Protein AF-A0A4S2EV73-F1 (afdb_monomer_lite)

Foldseek 3Di:
DVLVVVLVVLLVVLQVVLQFFDFDDPCQQPVLLVVLLVVLCVQCVVPVVCVVCLVVLLVQLLVLLVQLQPPKDWDQDVDAPPLRARRTTIRSHPSNSVSLVSLLVVLQVVCCVPVVDNPVVVSSVSSSLSSVCSVPVVSVVVDPDHSSSSSSSSSSSNSNSVVVCVVDVSSVVSVPPDRDPDDDDDPDDDPVVVVVVVVDDPDD

Radius of gyration: 22.64 Å; chains: 1; bounding box: 88×39×42 Å

Structure (mmCIF, N/CA/C/O backbone):
data_AF-A0A4S2EV73-F1
#
_entry.id   AF-A0A4S2EV73-F1
#
loop_
_atom_site.group_PDB
_atom_site.id
_atom_site.type_symbol
_atom_site.label_atom_id
_atom_site.label_alt_id
_atom_site.label_comp_id
_atom_site.label_asym_id
_atom_site.label_entity_id
_atom_site.label_seq_id
_atom_site.pdbx_PDB_ins_code
_atom_site.Cartn_x
_atom_site.Cartn_y
_atom_site.Cartn_z
_atom_site.occupancy
_atom_site.B_iso_or_equiv
_atom_site.auth_seq_id
_atom_site.auth_comp_id
_atom_site.auth_asym_id
_atom_site.auth_atom_id
_atom_site.pdbx_PDB_model_num
ATOM 1 N N . MET A 1 1 ? 14.058 22.032 -0.281 1.00 76.81 1 MET A N 1
ATOM 2 C CA . MET A 1 1 ? 13.673 22.346 1.116 1.00 76.81 1 MET A CA 1
ATOM 3 C C . MET A 1 1 ? 12.160 22.325 1.305 1.00 76.81 1 MET A C 1
ATOM 5 O O . MET A 1 1 ? 11.701 21.474 2.048 1.00 76.81 1 MET A O 1
ATOM 9 N N . LEU A 1 2 ? 11.377 23.155 0.598 1.00 87.62 2 LEU A N 1
ATOM 10 C CA . LEU A 1 2 ? 9.905 23.147 0.708 1.00 87.62 2 LEU A CA 1
ATOM 11 C C . LEU A 1 2 ? 9.275 21.769 0.425 1.00 87.62 2 LEU A C 1
ATOM 13 O O . LEU A 1 2 ? 8.464 21.308 1.217 1.00 87.62 2 LEU A O 1
ATOM 17 N N . PHE A 1 3 ? 9.697 21.094 -0.650 1.00 86.31 3 PHE A N 1
ATOM 18 C CA . PHE A 1 3 ? 9.220 19.748 -1.001 1.00 86.31 3 PHE A CA 1
ATOM 19 C C . PHE A 1 3 ? 9.384 18.741 0.149 1.00 86.31 3 PHE A C 1
ATOM 21 O O . PHE A 1 3 ? 8.416 18.110 0.555 1.00 86.31 3 PHE A O 1
ATOM 28 N N . LEU A 1 4 ? 10.581 18.664 0.741 1.00 86.31 4 LEU A N 1
ATOM 29 C CA . LEU A 1 4 ? 10.859 17.778 1.877 1.00 86.31 4 LEU A CA 1
ATOM 30 C C . LEU A 1 4 ? 9.995 18.112 3.098 1.00 86.31 4 LEU A C 1
ATOM 32 O O . LEU A 1 4 ? 9.509 17.207 3.765 1.00 86.31 4 LEU A O 1
ATOM 36 N N . VAL A 1 5 ? 9.770 19.399 3.380 1.00 88.44 5 VAL A N 1
ATOM 37 C CA . VAL A 1 5 ? 8.897 19.820 4.486 1.00 88.44 5 VAL A CA 1
ATOM 38 C C . VAL A 1 5 ? 7.457 19.363 4.244 1.00 88.44 5 VAL A C 1
ATOM 40 O O . VAL A 1 5 ? 6.844 18.793 5.142 1.00 88.44 5 VAL A O 1
ATOM 43 N N . VAL A 1 6 ? 6.929 19.557 3.031 1.00 88.62 6 VAL A N 1
ATOM 44 C CA . VAL A 1 6 ? 5.578 19.104 2.657 1.00 88.62 6 VAL A CA 1
ATOM 45 C C . VAL A 1 6 ? 5.466 17.583 2.741 1.00 88.62 6 VAL A C 1
ATOM 47 O O . VAL A 1 6 ? 4.487 17.081 3.288 1.00 88.62 6 VAL A O 1
ATOM 50 N N . LEU A 1 7 ? 6.478 16.853 2.269 1.00 87.00 7 LEU A N 1
ATOM 51 C CA . LEU A 1 7 ? 6.516 15.395 2.332 1.00 87.00 7 LEU A CA 1
ATOM 52 C C . LEU A 1 7 ? 6.488 14.892 3.778 1.00 87.00 7 LEU A C 1
ATOM 54 O O . LEU A 1 7 ? 5.668 14.043 4.115 1.00 87.00 7 LEU A O 1
ATOM 58 N N . VAL A 1 8 ? 7.325 15.459 4.652 1.00 88.12 8 VAL A N 1
ATOM 59 C CA . VAL A 1 8 ? 7.343 15.117 6.083 1.00 88.12 8 VAL A CA 1
ATOM 60 C C . VAL A 1 8 ? 5.984 15.394 6.722 1.00 88.12 8 VAL A C 1
ATOM 62 O O . VAL A 1 8 ? 5.469 14.545 7.445 1.00 88.12 8 VAL A O 1
ATOM 65 N N . ILE A 1 9 ? 5.367 16.542 6.428 1.00 87.94 9 ILE A N 1
ATOM 66 C CA . ILE A 1 9 ? 4.021 16.865 6.917 1.00 87.94 9 ILE A CA 1
ATOM 67 C C . ILE A 1 9 ? 2.997 15.846 6.405 1.00 87.94 9 ILE A C 1
ATOM 69 O O . ILE A 1 9 ? 2.156 15.399 7.179 1.00 87.94 9 ILE A O 1
ATOM 73 N N . GLY A 1 10 ? 3.079 15.444 5.137 1.00 85.19 10 GLY A N 1
ATOM 74 C CA . GLY A 1 10 ? 2.195 14.442 4.550 1.00 85.19 10 GLY A CA 1
ATOM 75 C C . GLY A 1 10 ? 2.338 13.068 5.211 1.00 85.19 10 GLY A C 1
ATOM 76 O O . GLY A 1 10 ? 1.334 12.473 5.598 1.00 85.19 10 GLY A O 1
ATOM 77 N N . VAL A 1 11 ? 3.568 12.594 5.436 1.00 84.94 11 VAL A N 1
ATOM 78 C CA . VAL A 1 11 ? 3.831 11.346 6.176 1.00 84.94 11 VAL A CA 1
ATOM 79 C C . VAL A 1 11 ? 3.267 11.438 7.593 1.00 84.94 11 VAL A C 1
ATOM 81 O O . VAL A 1 11 ? 2.543 10.546 8.033 1.00 84.94 11 VAL A O 1
ATOM 84 N N . LEU A 1 12 ? 3.542 12.536 8.306 1.00 85.69 12 LEU A N 1
ATOM 85 C CA . LEU A 1 12 ? 3.003 12.759 9.649 1.00 85.69 12 LEU A CA 1
ATOM 86 C C . LEU A 1 12 ? 1.476 12.798 9.644 1.00 85.69 12 LEU A C 1
ATOM 88 O O . LEU A 1 12 ? 0.861 12.272 10.568 1.00 85.69 12 LEU A O 1
ATOM 92 N N . TYR A 1 13 ? 0.864 13.368 8.607 1.00 85.56 13 TYR A N 1
ATOM 93 C CA . TYR A 1 13 ? -0.581 13.383 8.446 1.00 85.56 13 TYR A CA 1
ATOM 94 C C . TYR A 1 13 ? -1.131 11.961 8.288 1.00 85.56 13 TYR A C 1
ATOM 96 O O . TYR A 1 13 ? -1.983 11.576 9.083 1.00 85.56 13 TYR A O 1
ATOM 104 N N . VAL A 1 14 ? -0.596 11.147 7.370 1.00 80.19 14 VAL A N 1
ATOM 105 C CA . VAL A 1 14 ? -0.999 9.736 7.168 1.00 80.19 14 VAL A CA 1
ATOM 106 C C . VAL A 1 14 ? -0.861 8.922 8.461 1.00 80.19 14 VAL A C 1
ATOM 108 O O . VAL A 1 14 ? -1.769 8.181 8.861 1.00 80.19 14 VAL A O 1
ATOM 111 N N . VAL A 1 15 ? 0.249 9.110 9.177 1.00 79.88 15 VAL A N 1
ATOM 112 C CA . VAL A 1 15 ? 0.488 8.478 10.479 1.00 79.88 15 VAL A CA 1
ATOM 113 C C . VAL A 1 15 ? -0.536 8.961 11.510 1.00 79.88 15 VAL A C 1
ATOM 115 O O . VAL A 1 15 ? -1.154 8.138 12.180 1.00 79.88 15 VAL A O 1
ATOM 118 N N . SER A 1 16 ? -0.775 10.271 11.617 1.00 76.19 16 SER A N 1
ATOM 119 C CA . SER A 1 16 ? -1.742 10.854 12.559 1.00 76.19 16 SER A CA 1
ATOM 120 C C . SER A 1 16 ? -3.170 10.368 12.298 1.00 76.19 16 SER A C 1
ATOM 122 O O . SER A 1 16 ? -3.891 9.995 13.226 1.00 76.19 16 SER A O 1
ATOM 124 N N . GLU A 1 17 ? -3.533 10.254 11.023 1.00 75.25 17 GLU A N 1
ATOM 125 C CA . GLU A 1 17 ? -4.841 9.826 10.551 1.00 75.25 17 GLU A CA 1
ATOM 126 C C . GLU A 1 17 ? -5.104 8.350 10.886 1.00 75.25 17 GLU A C 1
ATOM 128 O O . GLU A 1 17 ? -6.243 7.945 11.128 1.00 75.25 17 GLU A O 1
ATOM 133 N N . SER A 1 18 ? -4.037 7.552 11.007 1.00 68.06 18 SER A N 1
ATOM 134 C CA . SER A 1 18 ? -4.091 6.161 11.470 1.00 68.06 18 SER A CA 1
ATOM 135 C C . SER A 1 18 ? -4.515 6.035 12.945 1.00 68.06 18 SER A C 1
ATOM 137 O O . SER A 1 18 ? -5.002 4.979 13.366 1.00 68.06 18 SER A O 1
ATOM 139 N N . PHE A 1 19 ? -4.377 7.098 13.748 1.00 62.22 19 PHE A N 1
ATOM 140 C CA . PHE A 1 19 ? -4.831 7.138 15.146 1.00 62.22 19 PHE A CA 1
ATOM 141 C C . PHE A 1 19 ? -6.257 7.659 15.322 1.00 62.22 19 PHE A C 1
ATOM 143 O O . PHE A 1 19 ? -6.782 7.544 16.435 1.00 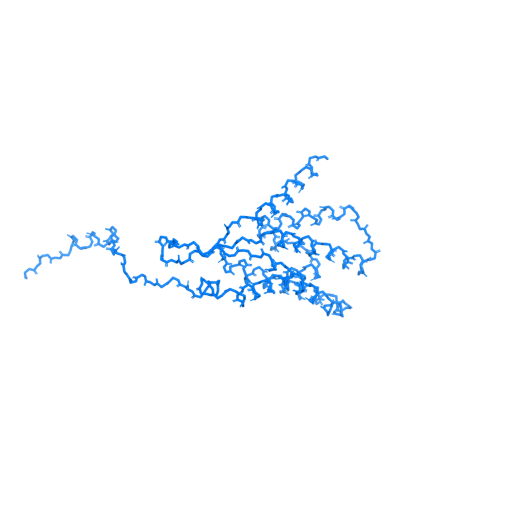62.22 19 PHE A O 1
ATOM 150 N N . GLY A 1 20 ? -6.868 8.202 14.267 1.00 55.72 20 GLY A N 1
ATOM 151 C CA . GLY A 1 20 ? -8.249 8.664 14.267 1.00 55.72 20 GLY A CA 1
ATOM 152 C C . GLY A 1 20 ? -9.241 7.502 14.273 1.00 55.72 20 GLY A C 1
ATOM 153 O O . GLY A 1 20 ? -9.020 6.458 13.657 1.00 55.72 20 GLY A O 1
ATOM 154 N N . TYR A 1 21 ? -10.354 7.684 14.975 1.00 50.41 21 TYR A N 1
ATOM 155 C CA . TYR A 1 21 ? -11.495 6.783 14.879 1.00 50.41 21 TYR A CA 1
ATOM 156 C C . TYR A 1 21 ? -12.238 7.079 13.576 1.00 50.41 21 TYR A C 1
ATOM 158 O O . TYR A 1 21 ? -12.752 8.180 13.393 1.00 50.41 21 TYR A O 1
ATOM 166 N N . LYS A 1 22 ? -12.269 6.114 12.651 1.00 57.31 22 LYS A N 1
ATOM 167 C CA . LYS A 1 22 ? -12.956 6.277 11.363 1.00 57.31 22 LYS A CA 1
ATOM 168 C C . LYS A 1 22 ? -14.089 5.270 11.188 1.00 57.31 22 LYS A C 1
ATOM 170 O O . LYS A 1 22 ? -13.907 4.100 11.540 1.00 57.31 22 LYS A O 1
ATOM 175 N N . PRO A 1 23 ? -15.220 5.681 10.584 1.00 52.28 23 PRO A N 1
ATOM 176 C CA . PRO A 1 23 ? -16.260 4.748 10.185 1.00 52.28 23 PRO A CA 1
ATOM 177 C C . PRO A 1 23 ? -15.735 3.814 9.088 1.00 52.28 23 PRO A C 1
ATOM 179 O O . PRO A 1 23 ? -15.074 4.233 8.134 1.00 52.28 23 PRO A O 1
ATOM 182 N N . ALA A 1 24 ? -16.044 2.527 9.219 1.00 56.16 24 ALA A N 1
ATOM 183 C CA . ALA A 1 24 ? -15.688 1.498 8.251 1.00 56.16 24 ALA A CA 1
ATOM 184 C C . ALA A 1 24 ? -16.418 1.713 6.906 1.00 56.16 24 ALA A C 1
ATOM 186 O O . ALA A 1 24 ? -17.558 1.290 6.724 1.00 56.16 24 ALA A O 1
ATOM 187 N N . SER A 1 25 ? -15.770 2.371 5.939 1.00 64.06 25 SER A N 1
ATOM 188 C CA . SER A 1 25 ? -16.320 2.541 4.586 1.00 64.06 25 SER A CA 1
ATOM 189 C C . SER A 1 25 ? -16.125 1.281 3.736 1.00 64.06 25 SER A C 1
ATOM 191 O O . SER A 1 25 ? -15.004 0.790 3.585 1.00 64.06 25 SER A O 1
ATOM 193 N N . ARG A 1 26 ? -17.205 0.783 3.113 1.00 63.84 26 ARG A N 1
ATOM 194 C CA . ARG A 1 26 ? -17.165 -0.367 2.185 1.00 63.84 26 ARG A CA 1
ATOM 195 C C . ARG A 1 26 ? -16.244 -0.118 0.983 1.00 63.84 26 ARG A C 1
ATOM 197 O O . ARG A 1 26 ? -15.577 -1.043 0.528 1.00 63.84 26 ARG A O 1
ATOM 204 N N . LEU A 1 27 ? -16.168 1.128 0.504 1.00 64.19 27 LEU A N 1
ATOM 205 C CA . LEU A 1 27 ? -15.292 1.511 -0.607 1.00 64.19 27 LEU A CA 1
ATOM 206 C C . LEU A 1 27 ? -13.813 1.341 -0.235 1.00 64.19 27 LEU A C 1
ATOM 208 O O . LEU A 1 27 ? -13.045 0.784 -1.010 1.00 64.19 27 LEU A O 1
ATOM 212 N N . ALA A 1 28 ? -13.436 1.753 0.975 1.00 66.19 28 ALA A N 1
ATOM 213 C CA . ALA A 1 28 ? -12.063 1.630 1.454 1.00 66.19 28 ALA A CA 1
ATOM 214 C C . ALA A 1 28 ? -11.671 0.173 1.753 1.00 66.19 28 ALA A C 1
ATOM 216 O O . ALA A 1 28 ? -10.511 -0.190 1.610 1.00 66.19 28 ALA A O 1
ATOM 217 N N . GLN A 1 29 ? -12.628 -0.665 2.162 1.00 66.00 29 GLN A N 1
ATOM 218 C CA . GLN A 1 29 ? -12.357 -2.062 2.513 1.00 66.00 29 GLN A CA 1
ATOM 219 C C . GLN A 1 29 ? -12.390 -3.040 1.339 1.00 66.00 29 GLN A C 1
ATOM 221 O O . GLN A 1 29 ? -11.787 -4.102 1.433 1.00 66.00 29 GLN A O 1
ATOM 226 N N . VAL A 1 30 ? -13.146 -2.742 0.281 1.00 73.50 30 VAL A N 1
ATOM 227 C CA . VAL A 1 30 ? -13.320 -3.661 -0.856 1.00 73.50 30 VAL A CA 1
ATOM 228 C C . VAL A 1 30 ? -12.967 -2.980 -2.168 1.00 73.50 30 VAL A C 1
ATOM 230 O O . VAL A 1 30 ? -12.217 -3.546 -2.954 1.00 73.50 30 VAL A O 1
ATOM 233 N N . GLY A 1 31 ? -13.445 -1.757 -2.400 1.00 77.19 31 GLY A N 1
ATOM 234 C CA . GLY A 1 31 ? -13.210 -1.041 -3.657 1.00 77.19 31 GLY A CA 1
ATOM 235 C C . GLY A 1 31 ? -11.726 -0.810 -3.940 1.00 77.19 31 GLY A C 1
ATOM 236 O O . GLY A 1 31 ? -11.233 -1.262 -4.970 1.00 77.19 31 GLY A O 1
ATOM 237 N N . ILE A 1 32 ? -11.014 -0.176 -3.001 1.00 80.25 32 ILE A N 1
ATOM 238 C CA . ILE A 1 32 ? -9.584 0.136 -3.159 1.00 80.25 32 ILE A CA 1
ATOM 239 C C . ILE A 1 32 ? -8.744 -1.148 -3.322 1.00 80.25 32 ILE A C 1
ATOM 241 O O . ILE A 1 32 ? -8.047 -1.252 -4.329 1.00 80.25 32 ILE A O 1
ATOM 245 N N . PRO A 1 33 ? -8.846 -2.170 -2.442 1.00 83.69 33 PRO A N 1
ATOM 246 C CA . PRO A 1 33 ? -8.063 -3.397 -2.608 1.00 83.69 33 PRO A CA 1
ATOM 247 C C . PRO A 1 33 ? -8.363 -4.155 -3.908 1.00 83.69 33 PRO A C 1
ATOM 249 O O . PRO A 1 33 ? -7.449 -4.700 -4.523 1.00 83.69 33 PRO A O 1
ATOM 252 N N . THR A 1 34 ? -9.626 -4.175 -4.357 1.00 84.75 34 THR A N 1
ATOM 253 C CA . THR A 1 34 ? -10.006 -4.818 -5.631 1.00 84.75 34 THR A CA 1
ATOM 254 C C . THR A 1 34 ? -9.362 -4.123 -6.809 1.00 84.75 34 THR A C 1
ATOM 256 O O . THR A 1 34 ? -8.771 -4.788 -7.654 1.00 84.75 34 THR A O 1
ATOM 259 N N . TYR A 1 35 ? -9.464 -2.795 -6.855 1.00 86.56 35 TYR A N 1
ATOM 260 C CA . TYR A 1 35 ? -8.864 -2.021 -7.928 1.00 86.56 35 TYR A CA 1
ATOM 261 C C . TYR A 1 35 ? -7.355 -2.267 -7.992 1.00 86.56 35 TYR A C 1
ATOM 263 O O . TYR A 1 35 ? -6.832 -2.563 -9.063 1.00 86.56 35 TYR A O 1
ATOM 271 N N . SER A 1 36 ? -6.677 -2.252 -6.841 1.00 87.12 36 SER A N 1
ATOM 272 C CA . SER A 1 36 ? -5.245 -2.528 -6.779 1.00 87.12 36 SER A CA 1
ATOM 273 C C . SER A 1 36 ? -4.891 -3.918 -7.311 1.00 87.12 36 SER A C 1
ATOM 275 O O . SER A 1 36 ? -3.974 -4.041 -8.113 1.00 87.12 36 SER A O 1
ATOM 277 N N . LEU A 1 37 ? -5.637 -4.968 -6.952 1.00 90.06 37 LEU A N 1
ATOM 278 C CA . LEU A 1 37 ? -5.380 -6.310 -7.493 1.00 90.06 37 LEU A CA 1
ATOM 279 C C . LEU A 1 37 ? -5.628 -6.400 -9.005 1.00 90.06 37 LEU A C 1
ATOM 281 O O . LEU A 1 37 ? -4.853 -7.042 -9.710 1.00 90.06 37 LEU A O 1
ATOM 285 N N . VAL A 1 38 ? -6.672 -5.744 -9.521 1.00 90.56 38 VAL A N 1
ATOM 286 C CA . VAL A 1 38 ? -6.927 -5.691 -10.969 1.00 90.56 38 VAL A CA 1
ATOM 287 C C . VAL A 1 38 ? -5.768 -5.001 -11.684 1.00 90.56 38 VAL A C 1
ATOM 289 O O . VAL A 1 38 ? -5.254 -5.531 -12.668 1.00 90.56 38 VAL A O 1
ATOM 292 N N . MET A 1 39 ? -5.306 -3.863 -11.164 1.00 90.94 39 MET A N 1
ATOM 293 C CA . MET A 1 39 ? -4.172 -3.141 -11.735 1.00 90.94 39 MET A CA 1
ATOM 294 C C . MET A 1 39 ? -2.873 -3.944 -11.664 1.00 90.94 39 MET A C 1
ATOM 296 O O . MET A 1 39 ? -2.102 -3.907 -12.623 1.00 90.94 39 MET A O 1
ATOM 300 N N . ALA A 1 40 ? -2.660 -4.734 -10.606 1.00 90.56 40 ALA A N 1
ATOM 301 C CA . ALA A 1 40 ? -1.527 -5.653 -10.516 1.00 90.56 40 ALA A CA 1
ATOM 302 C C . ALA A 1 40 ? -1.532 -6.655 -11.676 1.00 90.56 40 ALA A C 1
ATOM 304 O O . ALA A 1 40 ? -0.522 -6.827 -12.346 1.00 90.56 40 ALA A O 1
ATOM 305 N N . VAL A 1 41 ? -2.682 -7.271 -11.969 1.00 90.88 41 VAL A N 1
ATOM 306 C CA . VAL A 1 41 ? -2.803 -8.226 -13.080 1.00 90.88 41 VAL A CA 1
ATOM 307 C C . VAL A 1 41 ? -2.607 -7.529 -14.428 1.00 90.88 41 VAL A C 1
ATOM 309 O O . VAL A 1 41 ? -1.842 -8.009 -15.259 1.00 90.88 41 VAL A O 1
ATOM 312 N N . VAL A 1 42 ? -3.252 -6.378 -14.646 1.00 90.75 42 VAL A N 1
ATOM 313 C CA . VAL A 1 42 ? -3.160 -5.628 -15.914 1.00 90.75 42 VAL A CA 1
ATOM 314 C C . VAL A 1 42 ? -1.725 -5.192 -16.219 1.00 90.75 42 VAL A C 1
ATOM 316 O O . VAL A 1 42 ? -1.310 -5.212 -17.378 1.00 90.75 42 VAL A O 1
ATOM 319 N N . THR A 1 43 ? -0.968 -4.792 -15.198 1.00 89.19 43 THR A N 1
ATOM 320 C CA . THR A 1 43 ? 0.434 -4.383 -15.350 1.00 89.19 43 THR A CA 1
ATOM 321 C C . THR A 1 43 ? 1.368 -5.587 -15.477 1.00 89.19 43 THR A C 1
ATOM 323 O O . THR A 1 43 ? 2.219 -5.580 -16.360 1.00 89.19 43 THR A O 1
ATOM 326 N N . LEU A 1 44 ? 1.158 -6.658 -14.702 1.00 89.44 44 LEU A N 1
ATOM 327 C CA . LEU A 1 44 ? 1.964 -7.886 -14.754 1.00 89.44 44 LEU A CA 1
ATOM 328 C C . LEU A 1 44 ? 1.835 -8.642 -16.083 1.00 89.44 44 LEU A C 1
ATOM 330 O O . LEU A 1 44 ? 2.810 -9.201 -16.572 1.00 89.44 44 LEU A O 1
ATOM 334 N N . VAL A 1 45 ? 0.650 -8.661 -16.705 1.00 90.25 45 VAL A N 1
ATOM 335 C CA . VAL A 1 45 ? 0.445 -9.338 -18.003 1.00 90.25 45 VAL A CA 1
ATOM 336 C C . VAL A 1 45 ? 1.336 -8.749 -19.107 1.00 90.25 45 VAL A C 1
ATOM 338 O O . VAL A 1 45 ? 1.602 -9.424 -20.100 1.00 90.25 45 VAL A O 1
ATOM 341 N N . ARG A 1 46 ? 1.843 -7.522 -18.931 1.00 87.25 46 ARG A N 1
ATOM 342 C CA . ARG A 1 46 ? 2.783 -6.893 -19.868 1.00 87.25 46 ARG A CA 1
ATOM 343 C C . ARG A 1 46 ? 4.204 -7.446 -19.763 1.00 87.25 46 ARG A C 1
ATOM 345 O O . ARG A 1 46 ? 4.928 -7.359 -20.748 1.00 87.25 46 ARG A O 1
ATOM 352 N N . ASP A 1 47 ? 4.582 -8.017 -18.619 1.00 84.81 47 ASP A N 1
ATOM 353 C CA . ASP A 1 47 ? 5.894 -8.630 -18.409 1.00 84.81 47 ASP A CA 1
ATOM 354 C C . ASP A 1 47 ? 5.769 -10.015 -17.737 1.00 84.81 47 ASP A C 1
ATOM 356 O O . ASP A 1 47 ? 5.866 -10.158 -16.510 1.00 84.81 47 ASP A O 1
ATOM 360 N N . PRO A 1 48 ? 5.543 -11.076 -18.537 1.00 82.06 48 PRO A N 1
ATOM 361 C CA . PRO A 1 48 ? 5.319 -12.416 -18.018 1.00 82.06 48 PRO A CA 1
ATOM 362 C C . PRO A 1 48 ? 6.533 -13.013 -17.286 1.00 82.06 48 PRO A C 1
ATOM 364 O O . PRO A 1 48 ? 6.364 -13.940 -16.492 1.00 82.06 48 PRO A O 1
ATOM 367 N N . ALA A 1 49 ? 7.745 -12.481 -17.492 1.00 86.56 49 ALA A N 1
ATOM 368 C CA . ALA A 1 49 ? 8.948 -12.958 -16.808 1.00 86.56 49 ALA A CA 1
ATOM 369 C C . ALA A 1 49 ? 8.884 -12.732 -15.288 1.00 86.56 49 ALA A C 1
ATOM 371 O O . ALA A 1 49 ? 9.549 -13.430 -14.522 1.00 86.56 49 ALA A O 1
ATOM 372 N N . GLN A 1 50 ? 8.044 -11.796 -14.840 1.00 87.81 50 GLN A N 1
ATOM 373 C CA . GLN A 1 50 ? 7.942 -11.400 -13.439 1.00 87.81 50 GLN A CA 1
ATOM 374 C C . GLN A 1 50 ? 6.909 -12.224 -12.644 1.00 87.81 50 GLN A C 1
ATOM 376 O O . GLN A 1 50 ? 6.832 -12.106 -11.423 1.00 87.81 50 GLN A O 1
ATOM 381 N N . TRP A 1 51 ? 6.157 -13.125 -13.292 1.00 87.31 51 TRP A N 1
ATOM 382 C CA . TRP A 1 51 ? 5.134 -13.962 -12.640 1.00 87.31 51 TRP A CA 1
ATOM 383 C C . TRP A 1 51 ? 5.616 -14.771 -11.429 1.00 87.31 51 TRP A C 1
ATOM 385 O O . TRP A 1 51 ? 4.869 -14.844 -10.450 1.00 87.31 51 TRP A O 1
ATOM 395 N N . PRO A 1 52 ? 6.828 -15.362 -11.419 1.00 90.88 52 PRO A N 1
ATOM 396 C CA . PRO A 1 52 ? 7.310 -16.092 -10.248 1.00 90.88 52 PRO A CA 1
ATOM 397 C C . PRO A 1 52 ? 7.367 -15.226 -8.981 1.00 90.88 52 PRO A C 1
ATOM 399 O O . PRO A 1 52 ? 7.114 -15.721 -7.884 1.00 90.88 52 PRO A O 1
ATOM 402 N N . TRP A 1 53 ? 7.618 -13.922 -9.120 1.00 90.75 53 TRP A N 1
ATOM 403 C CA . TRP A 1 53 ? 7.704 -12.993 -7.994 1.00 90.75 53 TRP A CA 1
ATOM 404 C C . TRP A 1 53 ? 6.354 -12.730 -7.323 1.00 90.75 53 TRP A C 1
ATOM 406 O O . TRP A 1 53 ? 6.321 -12.306 -6.168 1.00 90.75 53 TRP A O 1
ATOM 416 N N . VAL A 1 54 ? 5.233 -13.038 -7.985 1.00 91.12 54 VAL A N 1
ATOM 417 C CA . VAL A 1 54 ? 3.889 -12.953 -7.388 1.00 91.12 54 VAL A CA 1
ATOM 418 C C . VAL A 1 54 ? 3.776 -13.865 -6.168 1.00 91.12 54 VAL A C 1
ATOM 420 O O . VAL A 1 54 ? 3.196 -13.467 -5.155 1.00 91.12 54 VAL A O 1
ATOM 423 N N . PHE A 1 55 ? 4.388 -15.054 -6.227 1.00 90.00 55 PHE A N 1
ATOM 424 C CA . PHE A 1 55 ? 4.419 -16.005 -5.113 1.00 90.00 55 PHE A CA 1
ATOM 425 C C . PHE A 1 55 ? 5.217 -15.498 -3.906 1.00 90.00 55 PHE A C 1
ATOM 427 O O . PHE A 1 55 ? 5.114 -16.086 -2.835 1.00 90.00 55 PHE A O 1
ATOM 434 N N . LEU A 1 56 ? 5.970 -14.404 -4.051 1.00 92.75 56 LEU A N 1
ATOM 435 C CA . LEU A 1 56 ? 6.618 -13.704 -2.946 1.00 92.75 56 LEU A CA 1
ATOM 436 C C . LEU A 1 56 ? 5.835 -12.446 -2.546 1.00 92.75 56 LEU A C 1
ATOM 438 O O . LEU A 1 56 ? 5.544 -12.249 -1.368 1.00 92.75 56 LEU A O 1
ATOM 442 N N . ALA A 1 57 ? 5.445 -11.618 -3.518 1.00 91.81 57 ALA A N 1
ATOM 443 C CA . ALA A 1 57 ? 4.782 -10.339 -3.272 1.00 91.81 57 ALA A CA 1
ATOM 444 C C . ALA A 1 57 ? 3.429 -10.504 -2.565 1.00 91.81 57 ALA A C 1
ATOM 446 O O . ALA A 1 57 ? 3.139 -9.787 -1.608 1.00 91.81 57 ALA A O 1
ATOM 447 N N . VAL A 1 58 ? 2.609 -11.473 -2.989 1.00 92.69 58 VAL A N 1
ATOM 448 C CA . VAL A 1 58 ? 1.278 -11.689 -2.403 1.00 92.69 58 VAL A CA 1
ATOM 449 C C . VAL A 1 58 ? 1.371 -12.173 -0.950 1.00 92.69 58 VAL A C 1
ATOM 451 O O . VAL A 1 58 ? 0.737 -11.547 -0.099 1.00 92.69 58 VAL A O 1
ATOM 454 N N . PRO A 1 59 ? 2.172 -13.202 -0.599 1.00 94.12 59 PRO A N 1
ATOM 455 C CA . PRO A 1 59 ? 2.347 -13.584 0.802 1.00 94.12 59 PRO A CA 1
ATOM 456 C C . PRO A 1 59 ? 2.933 -12.476 1.679 1.00 94.12 59 PRO A C 1
ATOM 458 O O . PRO A 1 59 ? 2.496 -12.322 2.817 1.00 94.12 59 PRO A O 1
ATOM 461 N N . VAL A 1 60 ? 3.875 -11.678 1.161 1.00 93.75 60 VAL A N 1
ATOM 462 C CA . VAL A 1 60 ? 4.424 -10.524 1.891 1.00 93.75 60 VAL A CA 1
ATOM 463 C C . VAL A 1 60 ? 3.325 -9.505 2.182 1.00 93.75 60 VAL A C 1
ATOM 465 O O . VAL A 1 60 ? 3.151 -9.108 3.333 1.00 93.75 60 VAL A O 1
ATOM 468 N N . GLY A 1 61 ? 2.525 -9.130 1.182 1.00 91.44 61 GLY A N 1
ATOM 469 C CA . GLY A 1 61 ? 1.405 -8.216 1.387 1.00 91.44 61 GLY A CA 1
ATOM 470 C C . GLY A 1 61 ? 0.366 -8.779 2.360 1.00 91.44 61 GLY A C 1
ATOM 471 O O . GLY A 1 61 ? -0.077 -8.066 3.257 1.00 91.44 61 GLY A O 1
ATOM 472 N N . MET A 1 62 ? 0.047 -10.075 2.284 1.00 91.44 62 MET A N 1
ATOM 473 C CA . MET A 1 62 ? -0.825 -10.738 3.262 1.00 91.44 62 MET A CA 1
ATOM 474 C C . MET A 1 62 ? -0.257 -10.671 4.686 1.00 91.44 62 MET A C 1
ATOM 476 O O . MET A 1 62 ? -0.975 -10.301 5.615 1.00 91.44 62 MET A O 1
ATOM 480 N N . ALA A 1 63 ? 1.030 -10.970 4.872 1.00 90.38 63 ALA A N 1
ATOM 481 C CA . ALA A 1 63 ? 1.691 -10.890 6.173 1.00 90.38 63 ALA A CA 1
ATOM 482 C C . ALA A 1 63 ? 1.673 -9.460 6.737 1.00 90.38 63 ALA A C 1
ATOM 484 O O . ALA A 1 63 ? 1.396 -9.268 7.923 1.00 90.38 63 ALA A O 1
ATOM 485 N N . ILE A 1 64 ? 1.888 -8.451 5.886 1.00 90.50 64 ILE A N 1
ATOM 486 C CA . ILE A 1 64 ? 1.782 -7.040 6.272 1.00 90.50 64 ILE A CA 1
ATOM 487 C C . ILE A 1 64 ? 0.340 -6.695 6.662 1.00 90.50 64 ILE A C 1
ATOM 489 O O . ILE A 1 64 ? 0.119 -6.103 7.716 1.00 90.50 64 ILE A O 1
ATOM 493 N N . GLY A 1 65 ? -0.652 -7.097 5.865 1.00 86.00 65 GLY A N 1
ATOM 494 C CA . GLY A 1 65 ? -2.068 -6.865 6.161 1.00 86.00 65 GLY A CA 1
ATOM 495 C C . GLY A 1 65 ? -2.514 -7.524 7.469 1.00 86.00 65 GLY A C 1
ATOM 496 O O . GLY A 1 65 ? -3.237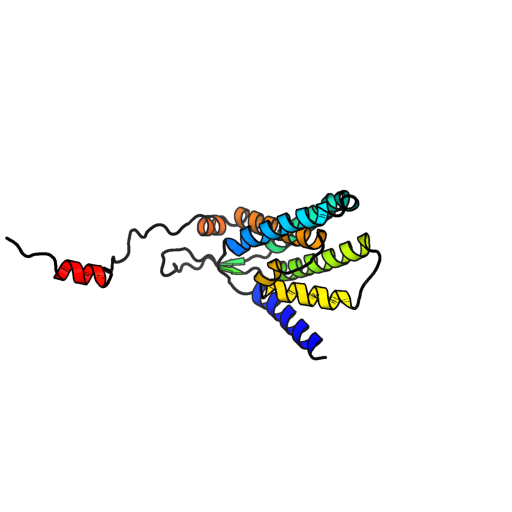 -6.914 8.257 1.00 86.00 65 GLY A O 1
ATOM 497 N N . TRP A 1 66 ? -2.023 -8.732 7.756 1.00 87.38 66 TRP A N 1
ATOM 498 C CA . TRP A 1 66 ? -2.194 -9.384 9.054 1.00 87.38 66 TRP A CA 1
ATOM 499 C C . TRP A 1 66 ? -1.545 -8.561 10.173 1.00 87.38 66 TRP A C 1
ATOM 501 O O . TRP A 1 66 ? -2.201 -8.223 11.160 1.00 87.38 66 TRP A O 1
ATOM 511 N N . PHE A 1 67 ? -0.284 -8.156 10.004 1.00 85.25 67 PHE A N 1
ATOM 512 C CA . PHE A 1 67 ? 0.437 -7.337 10.978 1.00 85.25 67 PHE A CA 1
ATOM 513 C C . PHE A 1 67 ? -0.292 -6.021 11.295 1.00 85.25 67 PHE A C 1
ATOM 515 O O . PHE A 1 67 ? -0.415 -5.656 12.468 1.00 85.25 67 PHE A O 1
ATOM 522 N N . GLN A 1 68 ? -0.868 -5.363 10.282 1.00 83.38 68 GLN A N 1
ATOM 523 C CA . GLN A 1 68 ? -1.656 -4.136 10.439 1.00 83.38 68 GLN A CA 1
ATOM 524 C C . GLN A 1 68 ? -2.835 -4.300 11.411 1.00 83.38 68 GLN A C 1
ATOM 526 O O . GLN A 1 68 ? -3.231 -3.320 12.047 1.00 83.38 68 GLN A O 1
ATOM 531 N N . THR A 1 69 ? -3.370 -5.516 11.575 1.00 77.56 69 THR A N 1
ATOM 532 C CA . THR A 1 69 ? -4.509 -5.793 12.469 1.00 77.56 69 THR A CA 1
ATOM 533 C C . THR A 1 69 ? -4.143 -6.050 13.935 1.00 77.56 69 THR A C 1
ATOM 535 O O . THR A 1 69 ? -5.007 -5.919 14.797 1.00 77.56 69 THR A O 1
ATOM 538 N N . THR A 1 70 ? -2.875 -6.337 14.254 1.00 72.38 70 THR A N 1
ATOM 539 C CA . THR A 1 70 ? -2.458 -6.826 15.590 1.00 72.38 70 THR A CA 1
ATOM 540 C C . THR A 1 70 ? -2.726 -5.871 16.757 1.00 72.38 70 THR A C 1
ATOM 542 O O . THR A 1 70 ? -2.940 -6.331 17.875 1.00 72.38 70 THR A O 1
ATOM 545 N N . HIS A 1 71 ? -2.730 -4.554 16.529 1.00 65.25 71 HIS A N 1
ATOM 546 C CA . HIS A 1 71 ? -2.948 -3.545 17.577 1.00 65.25 71 HIS A CA 1
ATOM 547 C C . HIS A 1 71 ? -4.204 -2.696 17.346 1.00 65.25 71 HIS A C 1
ATOM 549 O O . HIS A 1 71 ? -4.343 -1.606 17.914 1.00 65.25 71 HIS A O 1
ATOM 555 N N . VAL A 1 72 ? -5.133 -3.188 16.524 1.00 61.81 72 VAL A N 1
ATOM 556 C CA . VAL A 1 72 ? -6.385 -2.484 16.257 1.00 61.81 72 VAL A CA 1
ATOM 557 C C . VAL A 1 72 ? -7.243 -2.484 17.519 1.00 61.81 72 VAL A C 1
ATOM 559 O O . VAL A 1 72 ? -7.612 -3.532 18.044 1.00 61.81 72 VAL A O 1
ATOM 562 N N . ARG A 1 73 ? -7.584 -1.289 18.011 1.00 54.66 73 ARG A N 1
ATOM 563 C CA . ARG A 1 73 ? -8.536 -1.126 19.115 1.00 54.66 73 ARG A CA 1
ATOM 564 C C . ARG A 1 73 ? -9.882 -0.717 18.540 1.00 54.66 73 ARG A C 1
ATOM 566 O O . ARG A 1 73 ? -10.025 0.378 17.993 1.00 54.66 73 ARG A O 1
ATOM 573 N N . VAL A 1 74 ? -10.871 -1.589 18.684 1.00 55.81 74 VAL A N 1
ATOM 574 C CA . VAL A 1 74 ? -12.254 -1.301 18.302 1.00 55.81 74 VAL A CA 1
ATOM 575 C C . VAL A 1 74 ? -12.979 -0.747 19.523 1.00 55.81 74 VAL A C 1
ATOM 577 O O . VAL A 1 74 ? -13.059 -1.407 20.560 1.00 55.81 74 VAL A O 1
ATOM 580 N N . ARG A 1 75 ? -13.489 0.486 19.432 1.00 46.25 75 ARG A N 1
ATOM 581 C CA . ARG A 1 75 ? -14.379 1.034 20.461 1.00 46.25 75 ARG A CA 1
ATOM 582 C C . ARG A 1 75 ? -15.812 0.865 19.977 1.00 46.25 75 ARG A C 1
ATOM 584 O O . ARG A 1 75 ? -16.194 1.381 18.930 1.00 46.25 75 ARG A O 1
ATOM 591 N N . ARG A 1 76 ? -16.615 0.135 20.753 1.00 46.31 76 ARG A N 1
ATOM 592 C CA . ARG A 1 76 ? -18.070 0.119 20.587 1.00 46.31 76 ARG A CA 1
ATOM 593 C C . ARG A 1 76 ? -18.612 1.406 21.187 1.00 46.31 76 ARG A C 1
ATOM 595 O O . ARG A 1 76 ? -18.839 1.478 22.393 1.00 46.31 76 ARG A O 1
ATOM 602 N N . THR A 1 77 ? -18.777 2.434 20.371 1.00 45.97 77 THR A N 1
ATOM 603 C CA . THR A 1 77 ? -19.525 3.614 20.795 1.00 45.97 77 THR A CA 1
ATOM 604 C C . THR A 1 77 ? -20.992 3.185 20.873 1.00 45.97 77 THR A C 1
ATOM 606 O O . THR A 1 77 ? -21.554 2.690 19.900 1.00 45.97 77 THR A O 1
ATOM 609 N N . GLY A 1 78 ? -21.597 3.273 22.062 1.00 42.22 78 GLY A N 1
ATOM 610 C CA . GLY A 1 78 ? -22.999 2.893 22.299 1.00 42.22 78 GLY A CA 1
ATOM 611 C C . GLY A 1 78 ? -24.016 3.824 21.633 1.00 42.22 78 GLY A C 1
ATOM 612 O O . GLY A 1 78 ? -25.217 3.620 21.792 1.00 42.22 78 GLY A O 1
ATOM 613 N N . ASP A 1 79 ? -23.533 4.826 20.902 1.00 41.31 79 ASP A N 1
ATOM 614 C CA . ASP A 1 79 ? -24.339 5.842 20.253 1.00 41.31 79 ASP A CA 1
ATOM 615 C C . ASP A 1 79 ? -24.690 5.407 18.827 1.00 41.31 79 ASP A C 1
ATOM 617 O O . ASP A 1 79 ? -23.839 4.957 18.051 1.00 41.31 79 ASP A O 1
ATOM 621 N N . ARG A 1 80 ? -25.983 5.471 18.515 1.00 43.62 80 ARG A N 1
ATOM 622 C CA . ARG A 1 80 ? -26.528 5.150 17.195 1.00 43.62 80 ARG A CA 1
ATOM 623 C C . ARG A 1 80 ? -26.416 6.402 16.323 1.00 43.62 80 ARG A C 1
ATOM 625 O O . ARG A 1 80 ? -26.809 7.482 16.748 1.00 43.62 80 ARG A O 1
ATOM 632 N N . ASP A 1 81 ? -25.931 6.257 15.087 1.00 44.78 81 ASP A N 1
ATOM 633 C CA . ASP A 1 81 ? -26.026 7.312 14.062 1.00 44.78 81 ASP A CA 1
ATOM 634 C C . ASP A 1 81 ? -27.496 7.765 13.932 1.00 44.78 81 ASP A C 1
ATOM 636 O O . ASP A 1 81 ? -28.414 6.970 14.140 1.00 44.78 81 ASP A O 1
ATOM 640 N N . ARG A 1 82 ? -27.736 8.999 13.476 1.00 41.31 82 ARG A N 1
ATOM 641 C CA . ARG A 1 82 ? -29.055 9.612 13.185 1.00 41.31 82 ARG A CA 1
ATOM 642 C C . ARG A 1 82 ? -29.929 8.796 12.207 1.00 41.31 82 ARG A C 1
ATOM 644 O O . ARG A 1 82 ? -31.047 9.187 11.895 1.00 41.31 82 ARG A O 1
ATOM 651 N N . ARG A 1 83 ? -29.385 7.697 11.671 1.00 40.34 83 ARG A N 1
ATOM 652 C CA . ARG A 1 83 ? -29.992 6.712 10.763 1.00 40.34 83 ARG A CA 1
ATOM 653 C C . ARG A 1 83 ? -30.086 5.299 11.372 1.00 40.34 83 ARG A C 1
ATOM 655 O O . ARG A 1 83 ? -30.251 4.336 10.630 1.00 40.34 83 ARG A O 1
ATOM 662 N N . GLY A 1 84 ? -29.913 5.150 12.687 1.00 39.94 84 GLY A N 1
ATOM 663 C CA . GLY A 1 84 ? -30.049 3.884 13.417 1.00 39.94 84 GLY A CA 1
ATOM 664 C C . GLY A 1 84 ? -28.886 2.893 13.269 1.00 39.94 84 GLY A C 1
ATOM 665 O O . GLY A 1 84 ? -29.017 1.748 13.696 1.00 39.94 84 GLY A O 1
ATOM 666 N N . ARG A 1 85 ? -27.751 3.295 12.681 1.00 43.78 85 ARG A N 1
ATOM 667 C CA . ARG A 1 85 ? -26.585 2.415 12.472 1.00 43.78 85 ARG A CA 1
ATOM 668 C C . ARG A 1 85 ? -25.671 2.424 13.695 1.00 43.78 85 ARG A C 1
ATOM 670 O O . ARG A 1 85 ? -25.363 3.495 14.216 1.00 43.78 85 ARG A O 1
ATOM 677 N N . ARG A 1 86 ? -25.198 1.250 14.128 1.00 44.41 86 ARG A N 1
ATOM 678 C CA . ARG A 1 86 ? -24.103 1.145 15.107 1.00 44.41 86 ARG A CA 1
ATOM 679 C C . ARG A 1 86 ? -22.822 1.681 14.468 1.00 44.41 86 ARG A C 1
ATOM 681 O O . ARG A 1 86 ? -22.244 1.041 13.592 1.00 44.41 86 ARG A O 1
ATOM 688 N N . THR A 1 87 ? -22.374 2.858 14.888 1.00 45.19 87 THR A N 1
ATOM 689 C CA . THR A 1 87 ? -21.075 3.409 14.493 1.00 45.19 87 THR A CA 1
ATOM 690 C C . THR A 1 87 ? -19.972 2.672 15.238 1.00 45.19 87 THR A C 1
ATOM 692 O O . THR A 1 87 ? -19.660 2.970 16.388 1.00 45.19 87 THR A O 1
ATOM 695 N N . VAL A 1 88 ? -19.405 1.658 14.584 1.00 50.88 88 VAL A N 1
ATOM 696 C CA . VAL A 1 88 ? -18.177 1.014 15.048 1.00 50.88 88 VAL A CA 1
ATOM 697 C C . VAL A 1 88 ? -17.009 1.878 14.606 1.00 50.88 88 VAL A C 1
ATOM 699 O O . VAL A 1 88 ? -16.723 2.023 13.415 1.00 50.88 88 VAL A O 1
ATOM 702 N N . GLU A 1 89 ? -16.355 2.476 15.587 1.00 54.12 89 GLU A N 1
ATOM 703 C CA . GLU A 1 89 ? -15.186 3.308 15.399 1.00 54.12 89 GLU A CA 1
ATOM 704 C C . GLU A 1 89 ? -13.930 2.452 15.579 1.00 54.12 89 GLU A C 1
ATOM 706 O O . GLU A 1 89 ? -13.660 1.899 16.651 1.00 54.12 89 GLU A O 1
ATOM 711 N N . VAL A 1 90 ? -13.149 2.325 14.506 1.00 56.72 90 VAL A N 1
ATOM 712 C CA . VAL A 1 90 ? -11.906 1.548 14.515 1.00 56.72 90 VAL A CA 1
ATOM 713 C C . VAL A 1 90 ? -10.734 2.507 14.651 1.00 56.72 90 VAL A C 1
ATOM 715 O O . VAL A 1 90 ? -10.520 3.345 13.775 1.00 56.72 90 VAL A O 1
ATOM 718 N N . ARG A 1 91 ? -9.947 2.365 15.722 1.00 62.53 91 ARG A N 1
ATOM 719 C CA . ARG A 1 91 ? -8.638 3.014 15.837 1.00 62.53 91 ARG A CA 1
ATOM 720 C C . ARG A 1 91 ? -7.581 2.038 15.350 1.00 62.53 91 ARG A C 1
ATOM 722 O O . ARG A 1 91 ? -7.288 1.047 16.020 1.00 62.53 91 ARG A O 1
ATOM 729 N N . ARG A 1 92 ? -7.035 2.318 14.167 1.00 66.19 92 ARG A N 1
ATOM 730 C CA . ARG A 1 92 ? -6.068 1.440 13.495 1.00 66.19 92 ARG A CA 1
ATOM 731 C C . ARG A 1 92 ? -4.720 1.409 14.221 1.00 66.19 92 ARG A C 1
ATOM 733 O O . ARG A 1 92 ? -4.124 0.348 14.351 1.00 66.19 92 ARG A O 1
ATOM 740 N N . GLY A 1 93 ? -4.299 2.547 14.773 1.00 71.81 93 GLY A N 1
ATOM 741 C CA . GLY A 1 93 ? -3.132 2.649 15.647 1.00 71.81 93 GLY A CA 1
ATOM 742 C C . GLY A 1 93 ? -1.788 2.541 14.918 1.00 71.81 93 GLY A C 1
ATOM 743 O O . GLY A 1 93 ? -1.705 2.649 13.696 1.00 71.81 93 GLY A O 1
ATOM 744 N N . TRP A 1 94 ? -0.724 2.332 15.700 1.00 74.06 94 TRP A N 1
ATOM 745 C CA . TRP A 1 94 ? 0.669 2.308 15.227 1.00 74.06 94 TRP A CA 1
ATOM 746 C C . TRP A 1 94 ? 0.963 1.125 14.289 1.00 74.06 94 TRP A C 1
ATOM 748 O O . TRP A 1 94 ? 1.784 1.263 13.387 1.00 74.06 94 TRP A O 1
ATOM 758 N N . SER A 1 95 ? 0.278 -0.016 14.451 1.00 77.62 95 SER A N 1
ATOM 759 C CA . SER A 1 95 ? 0.469 -1.196 13.590 1.00 77.62 95 SER A CA 1
ATOM 760 C C . SER A 1 95 ? 0.072 -0.930 12.141 1.00 77.62 95 SER A C 1
ATOM 762 O O . SER A 1 95 ? 0.716 -1.439 11.229 1.00 77.62 95 SER A O 1
ATOM 764 N N . TYR A 1 96 ? -0.957 -0.108 11.915 1.00 80.44 96 TYR A N 1
ATOM 765 C CA . TYR A 1 96 ? -1.371 0.266 10.566 1.00 80.44 96 TYR A CA 1
ATOM 766 C C . TYR A 1 96 ? -0.351 1.183 9.893 1.00 80.44 96 TYR A C 1
ATOM 768 O O . TYR A 1 96 ? 0.055 0.903 8.769 1.00 80.44 96 TYR A O 1
ATOM 776 N N . ALA A 1 97 ? 0.111 2.219 10.601 1.00 81.25 97 ALA A N 1
ATOM 777 C CA . ALA A 1 97 ? 1.146 3.126 10.103 1.00 81.25 97 ALA A CA 1
ATOM 778 C C . ALA A 1 97 ? 2.450 2.376 9.785 1.00 81.25 97 ALA A C 1
ATOM 780 O O . ALA A 1 97 ? 3.049 2.575 8.731 1.00 81.25 97 ALA A O 1
ATOM 781 N N . LEU A 1 98 ? 2.854 1.455 10.664 1.00 84.25 98 LEU A N 1
ATOM 782 C CA . LEU A 1 98 ? 4.031 0.627 10.437 1.00 84.25 98 LEU A CA 1
ATOM 783 C C . LEU A 1 98 ? 3.824 -0.348 9.272 1.00 84.25 98 LEU A C 1
ATOM 785 O O . LEU A 1 98 ? 4.731 -0.539 8.475 1.00 84.25 98 LEU A O 1
ATOM 789 N N . GLY A 1 99 ? 2.631 -0.925 9.119 1.00 84.00 99 GLY A N 1
ATOM 790 C CA . GLY A 1 99 ? 2.329 -1.759 7.960 1.00 84.00 99 GLY A CA 1
ATOM 791 C C . GLY A 1 99 ? 2.304 -0.980 6.645 1.00 84.00 99 GLY A C 1
ATOM 792 O O . GLY A 1 99 ? 2.774 -1.492 5.640 1.00 84.00 99 GLY A O 1
ATOM 793 N N . TRP A 1 100 ? 1.813 0.262 6.641 1.00 87.75 100 TRP A N 1
ATOM 794 C CA . TRP A 1 100 ? 1.926 1.151 5.479 1.00 87.75 100 TRP A CA 1
ATOM 795 C C . TRP A 1 100 ? 3.396 1.391 5.113 1.00 87.75 100 TRP A C 1
ATOM 797 O O . TRP A 1 100 ? 3.783 1.189 3.964 1.00 87.75 100 TRP A O 1
ATOM 807 N N . LEU A 1 101 ? 4.239 1.693 6.106 1.00 87.81 101 LEU A N 1
ATOM 808 C CA . LEU A 1 101 ? 5.679 1.842 5.893 1.00 87.81 101 LEU A CA 1
ATOM 809 C C . LEU A 1 101 ? 6.318 0.548 5.361 1.00 87.81 101 LEU A C 1
ATOM 811 O O . LEU A 1 101 ? 7.176 0.604 4.488 1.00 87.81 101 LEU A O 1
ATOM 815 N N . LEU A 1 102 ? 5.888 -0.621 5.849 1.00 89.88 102 LEU A N 1
ATOM 816 C CA . LEU A 1 102 ? 6.359 -1.914 5.346 1.00 89.88 102 LEU A CA 1
ATOM 817 C C . LEU A 1 102 ? 5.959 -2.149 3.885 1.00 89.88 102 LEU A C 1
ATOM 819 O O . LEU A 1 102 ? 6.784 -2.652 3.130 1.00 89.88 102 LEU A O 1
ATOM 823 N N . VAL A 1 103 ? 4.745 -1.767 3.463 1.00 89.69 103 VAL A N 1
ATOM 824 C CA . VAL A 1 103 ? 4.345 -1.841 2.044 1.00 89.69 103 VAL A CA 1
ATOM 825 C C . VAL A 1 103 ? 5.288 -1.004 1.182 1.00 89.69 103 VAL A C 1
ATOM 827 O O . VAL A 1 103 ? 5.780 -1.517 0.179 1.00 89.69 103 VAL A O 1
ATOM 830 N N . PHE A 1 104 ? 5.591 0.229 1.598 1.00 89.31 104 PHE A N 1
ATOM 831 C CA . PHE A 1 104 ? 6.524 1.104 0.885 1.00 89.31 104 PHE A CA 1
ATOM 832 C C . PHE A 1 104 ? 7.935 0.500 0.807 1.00 89.31 104 PHE A C 1
ATOM 834 O O . PHE A 1 104 ? 8.482 0.336 -0.281 1.00 89.31 104 PHE A O 1
ATOM 841 N N . VAL A 1 105 ? 8.508 0.086 1.945 1.00 90.56 105 VAL A N 1
ATOM 842 C CA . VAL A 1 105 ? 9.859 -0.505 2.003 1.00 90.56 105 VAL A CA 1
ATOM 843 C C . VAL A 1 105 ? 9.949 -1.780 1.163 1.00 90.56 105 VAL A C 1
ATOM 845 O O . VAL A 1 105 ? 10.925 -1.971 0.439 1.00 90.56 105 VAL A O 1
ATOM 848 N N . CYS A 1 106 ? 8.934 -2.646 1.216 1.00 91.88 106 CYS A N 1
ATOM 849 C CA . CYS A 1 106 ? 8.875 -3.828 0.363 1.00 91.88 106 CYS A CA 1
ATOM 850 C C . CYS A 1 106 ? 8.743 -3.450 -1.117 1.00 91.88 106 CYS A C 1
ATOM 852 O O . CYS A 1 106 ? 9.410 -4.067 -1.939 1.00 91.88 106 CYS A O 1
ATOM 854 N N . GLY A 1 107 ? 7.943 -2.438 -1.462 1.00 89.62 107 GLY A N 1
ATOM 855 C CA . GLY A 1 107 ? 7.827 -1.926 -2.829 1.00 89.62 107 GLY A CA 1
ATOM 856 C C . GLY A 1 107 ? 9.179 -1.493 -3.399 1.00 89.62 107 GLY A C 1
ATOM 857 O O . GLY A 1 107 ? 9.558 -1.954 -4.474 1.00 89.62 107 GLY A O 1
ATOM 858 N N . VAL A 1 108 ? 9.945 -0.710 -2.634 1.00 88.56 108 VAL A N 1
ATOM 859 C CA . VAL A 1 108 ? 11.319 -0.321 -2.996 1.00 88.56 108 VAL A CA 1
ATOM 860 C C . VAL A 1 108 ? 12.221 -1.552 -3.127 1.00 88.56 108 VAL A C 1
ATOM 862 O O . VAL A 1 108 ? 12.958 -1.670 -4.100 1.00 88.56 108 VAL A O 1
ATOM 865 N N . ALA A 1 109 ? 12.144 -2.512 -2.200 1.00 90.56 109 ALA A N 1
ATOM 866 C CA . ALA A 1 109 ? 12.948 -3.733 -2.275 1.00 90.56 109 ALA A CA 1
ATOM 867 C C . ALA A 1 109 ? 12.650 -4.568 -3.535 1.00 90.56 109 ALA A C 1
ATOM 869 O O . ALA A 1 109 ? 13.580 -5.085 -4.149 1.00 90.56 109 ALA A O 1
ATOM 870 N N . PHE A 1 110 ? 11.380 -4.678 -3.943 1.00 90.25 110 PHE A N 1
ATOM 871 C CA . PHE A 1 110 ? 10.995 -5.345 -5.191 1.00 90.25 110 PHE A CA 1
ATOM 872 C C . PHE A 1 110 ? 11.498 -4.593 -6.421 1.00 90.25 110 PHE A C 1
ATOM 874 O O . PHE A 1 110 ? 12.008 -5.235 -7.334 1.00 90.25 110 PHE A O 1
ATOM 881 N N . HIS A 1 111 ? 11.410 -3.262 -6.428 1.00 89.62 111 HIS A N 1
ATOM 882 C CA . HIS A 1 111 ? 11.956 -2.450 -7.513 1.00 89.62 111 HIS A CA 1
ATOM 883 C C . HIS A 1 111 ? 13.461 -2.694 -7.683 1.00 89.62 111 HIS A C 1
ATOM 885 O O . HIS A 1 111 ? 13.916 -3.068 -8.757 1.00 89.62 111 HIS A O 1
ATOM 891 N N . VAL A 1 112 ? 14.226 -2.627 -6.590 1.00 89.25 112 VAL A N 1
ATOM 892 C CA . VAL A 1 112 ? 15.673 -2.890 -6.612 1.00 89.25 112 VAL A CA 1
ATOM 893 C C . VAL A 1 112 ? 15.985 -4.329 -7.036 1.00 89.25 112 VAL A C 1
ATOM 895 O O . VAL A 1 112 ? 16.946 -4.559 -7.764 1.00 89.25 112 VAL A O 1
ATOM 898 N N . ALA A 1 113 ? 15.189 -5.309 -6.601 1.00 89.19 113 ALA A N 1
ATOM 899 C CA . ALA A 1 113 ? 15.403 -6.714 -6.947 1.00 89.19 113 ALA A CA 1
ATOM 900 C C . ALA A 1 113 ? 15.116 -7.033 -8.424 1.00 89.19 113 ALA A C 1
ATOM 902 O O . ALA A 1 113 ? 15.739 -7.941 -8.974 1.00 89.19 113 ALA A O 1
ATOM 903 N N . LEU A 1 114 ? 14.174 -6.322 -9.047 1.00 87.50 114 LEU A N 1
ATOM 904 C CA . LEU A 1 114 ? 13.754 -6.556 -10.430 1.00 87.50 114 LEU A CA 1
ATOM 905 C C . LEU A 1 114 ? 14.521 -5.685 -11.427 1.00 87.50 114 LEU A C 1
ATOM 907 O O . LEU A 1 114 ? 14.964 -6.191 -12.455 1.00 87.50 114 LEU A O 1
ATOM 911 N N . ASP A 1 115 ? 14.722 -4.412 -11.096 1.00 84.06 115 ASP A N 1
ATOM 912 C CA . ASP A 1 115 ? 15.297 -3.409 -11.996 1.00 84.06 115 ASP A CA 1
ATOM 913 C C . ASP A 1 115 ? 16.782 -3.127 -11.690 1.00 84.06 115 ASP A C 1
ATOM 915 O O . ASP A 1 115 ? 17.487 -2.511 -12.488 1.00 84.06 115 ASP A O 1
ATOM 919 N N . GLY A 1 116 ? 17.303 -3.622 -10.558 1.00 78.38 116 GLY A N 1
ATOM 920 C CA . GLY A 1 116 ? 18.736 -3.643 -10.232 1.00 78.38 116 GLY A CA 1
ATOM 921 C C . GLY A 1 116 ? 19.351 -2.296 -9.838 1.00 78.38 116 GLY A C 1
ATOM 922 O O . GLY A 1 116 ? 20.542 -2.239 -9.526 1.00 78.38 116 GLY A O 1
ATOM 923 N N . VAL A 1 117 ? 18.567 -1.217 -9.833 1.00 77.56 117 VAL A N 1
ATOM 924 C CA . VAL A 1 117 ? 19.016 0.144 -9.516 1.00 77.56 117 VAL A CA 1
ATOM 925 C C . VAL A 1 117 ? 18.315 0.631 -8.250 1.00 77.56 117 VAL A C 1
ATOM 927 O O . VAL A 1 117 ? 17.148 0.337 -8.021 1.00 77.56 117 VAL A O 1
ATOM 930 N N . LEU A 1 118 ? 19.054 1.354 -7.403 1.00 74.50 118 LEU A N 1
ATOM 931 C CA . LEU A 1 118 ? 18.526 2.103 -6.260 1.00 74.50 118 LEU A CA 1
ATOM 932 C C . LEU A 1 118 ? 18.338 3.560 -6.703 1.00 74.50 118 LEU A C 1
ATOM 934 O O . LEU A 1 118 ? 19.315 4.316 -6.672 1.00 74.50 118 LEU A O 1
ATOM 938 N N . PRO A 1 119 ? 17.135 3.970 -7.136 1.00 69.88 119 PRO A N 1
ATOM 939 C CA . PRO A 1 119 ? 16.923 5.331 -7.590 1.00 69.88 119 PRO A CA 1
ATOM 940 C C . PRO A 1 119 ? 16.642 6.225 -6.379 1.00 69.88 119 PRO A C 1
ATOM 942 O O . PRO A 1 119 ? 15.501 6.503 -6.031 1.00 69.88 119 PRO A O 1
ATOM 945 N N . TRP A 1 120 ? 17.687 6.631 -5.653 1.00 74.31 120 TRP A N 1
ATOM 946 C CA . TRP A 1 120 ? 17.537 7.456 -4.443 1.00 74.31 120 TRP A CA 1
ATOM 947 C C . TRP A 1 120 ? 16.759 8.759 -4.680 1.00 74.31 120 TRP A C 1
ATOM 949 O O . TRP A 1 120 ? 16.131 9.273 -3.755 1.00 74.31 120 TRP A O 1
ATOM 959 N N . ASP A 1 121 ? 16.812 9.282 -5.900 1.00 75.44 121 ASP A N 1
ATOM 960 C CA . ASP A 1 121 ? 16.024 10.407 -6.384 1.00 75.44 121 ASP A CA 1
ATOM 961 C C . ASP A 1 121 ? 14.545 10.045 -6.591 1.00 75.44 121 ASP A C 1
ATOM 963 O O . ASP A 1 121 ? 13.681 10.774 -6.106 1.00 75.44 121 ASP A O 1
ATOM 967 N N . GLU A 1 122 ? 14.240 8.891 -7.186 1.00 79.88 122 GLU A N 1
ATOM 968 C CA . GLU A 1 122 ? 12.855 8.439 -7.399 1.00 79.88 122 GLU A CA 1
ATOM 969 C C . GLU A 1 122 ? 12.194 7.944 -6.105 1.00 79.88 122 GLU A C 1
ATOM 971 O O . GLU A 1 122 ? 10.996 8.119 -5.925 1.00 79.88 122 GLU A O 1
ATOM 976 N N . VAL A 1 123 ? 12.955 7.414 -5.139 1.00 84.25 123 VAL A N 1
ATOM 977 C CA . VAL A 1 123 ? 12.421 6.919 -3.853 1.00 84.25 123 VAL A CA 1
ATOM 978 C C . VAL A 1 123 ? 11.640 8.005 -3.100 1.00 84.25 123 VAL A C 1
ATOM 980 O O . VAL A 1 123 ? 10.639 7.710 -2.442 1.00 84.25 123 VAL A O 1
ATOM 983 N N . LEU A 1 124 ? 12.079 9.268 -3.171 1.00 85.69 124 LEU A N 1
ATOM 984 C CA . LEU A 1 124 ? 11.363 10.383 -2.542 1.00 85.69 124 LEU A CA 1
ATOM 985 C C . LEU A 1 124 ? 10.077 10.742 -3.292 1.00 85.69 124 LEU A C 1
ATOM 987 O O . LEU A 1 124 ? 9.082 11.081 -2.648 1.00 85.69 124 LEU A O 1
ATOM 991 N N . ASP A 1 125 ? 10.090 10.651 -4.619 1.00 84.94 125 ASP A N 1
ATOM 992 C CA . ASP A 1 125 ? 8.919 10.893 -5.462 1.00 84.94 125 ASP A CA 1
ATOM 993 C C . ASP A 1 125 ? 7.890 9.763 -5.322 1.00 84.94 125 ASP A C 1
ATOM 995 O O . ASP A 1 125 ? 6.690 10.026 -5.203 1.00 84.94 125 ASP A O 1
ATOM 999 N N . ASP A 1 126 ? 8.349 8.519 -5.208 1.00 84.75 126 ASP A N 1
ATOM 1000 C CA . ASP A 1 126 ? 7.532 7.347 -4.906 1.00 84.75 126 ASP A CA 1
ATOM 1001 C C . ASP A 1 126 ? 6.887 7.461 -3.527 1.00 84.75 126 ASP A C 1
ATOM 1003 O O . ASP A 1 126 ? 5.680 7.247 -3.390 1.00 84.75 126 ASP A O 1
ATOM 1007 N N . LEU A 1 127 ? 7.651 7.883 -2.511 1.00 86.69 127 LEU A N 1
ATOM 1008 C CA . LEU A 1 127 ? 7.112 8.140 -1.176 1.00 86.69 127 LEU A CA 1
ATOM 1009 C C . LEU A 1 127 ? 6.084 9.274 -1.201 1.00 86.69 127 LEU A C 1
ATOM 1011 O O . LEU A 1 127 ? 5.027 9.170 -0.577 1.00 86.69 127 LEU A O 1
ATOM 1015 N N . ALA A 1 128 ? 6.366 10.359 -1.925 1.00 85.38 128 ALA A N 1
ATOM 1016 C CA . ALA A 1 128 ? 5.433 11.467 -2.086 1.00 85.38 128 ALA A CA 1
ATOM 1017 C C . ALA A 1 128 ? 4.147 11.021 -2.788 1.00 85.38 128 ALA A C 1
ATOM 1019 O O . ALA A 1 128 ? 3.052 11.403 -2.372 1.00 85.38 128 ALA A O 1
ATOM 1020 N N . SER A 1 129 ? 4.268 10.171 -3.804 1.00 84.50 129 SER A N 1
ATOM 1021 C CA . SER A 1 129 ? 3.152 9.564 -4.519 1.00 84.50 129 SER A CA 1
ATOM 1022 C C . SER A 1 129 ? 2.334 8.639 -3.615 1.00 84.50 129 SER A C 1
ATOM 1024 O O . SER A 1 129 ? 1.104 8.702 -3.639 1.00 84.50 129 SER A O 1
ATOM 1026 N N . ASP A 1 130 ? 2.982 7.815 -2.787 1.00 84.50 130 ASP A N 1
ATOM 1027 C CA . ASP A 1 130 ? 2.325 6.936 -1.811 1.00 84.50 130 ASP A CA 1
ATOM 1028 C C . ASP A 1 130 ? 1.546 7.751 -0.769 1.00 84.50 130 ASP A C 1
ATOM 1030 O O . ASP A 1 130 ? 0.366 7.493 -0.529 1.00 84.50 130 ASP A O 1
ATOM 1034 N N . VAL A 1 131 ? 2.168 8.789 -0.203 1.00 85.31 131 VAL A N 1
ATOM 1035 C CA . VAL A 1 131 ? 1.522 9.714 0.740 1.00 85.31 131 VAL A CA 1
ATOM 1036 C C . VAL A 1 131 ? 0.342 10.427 0.086 1.00 85.31 131 VAL A C 1
ATOM 1038 O O . VAL A 1 131 ? -0.749 10.478 0.654 1.00 85.31 131 VAL A O 1
ATOM 1041 N N . ALA A 1 132 ? 0.532 10.962 -1.122 1.00 84.12 132 ALA A N 1
ATOM 1042 C CA . ALA A 1 132 ? -0.523 11.649 -1.850 1.00 84.12 132 ALA A CA 1
ATOM 1043 C C . ALA A 1 132 ? -1.703 10.715 -2.140 1.00 84.12 132 ALA A C 1
ATOM 1045 O O . ALA A 1 132 ? -2.845 11.143 -2.015 1.00 84.12 132 ALA A O 1
ATOM 1046 N N . ARG A 1 133 ? -1.459 9.442 -2.470 1.00 79.69 133 ARG A N 1
ATOM 1047 C CA . ARG A 1 133 ? -2.506 8.435 -2.704 1.00 79.69 133 ARG A CA 1
ATOM 1048 C C . ARG A 1 133 ? -3.268 8.059 -1.436 1.00 79.69 133 ARG A C 1
ATOM 1050 O O . ARG A 1 133 ? -4.487 7.887 -1.498 1.00 79.69 133 ARG A O 1
ATOM 1057 N N . ASP A 1 134 ? -2.584 7.974 -0.301 1.00 79.56 134 ASP A N 1
ATOM 1058 C CA . ASP A 1 134 ? -3.233 7.708 0.985 1.00 79.56 134 ASP A CA 1
ATOM 1059 C C . ASP A 1 134 ? -4.124 8.881 1.425 1.00 79.56 134 ASP A C 1
ATOM 1061 O O . ASP A 1 134 ? -5.219 8.670 1.953 1.00 79.56 134 ASP A O 1
ATOM 1065 N N . ILE A 1 135 ? -3.701 10.118 1.144 1.00 80.69 135 ILE A N 1
ATOM 1066 C CA . ILE A 1 135 ? -4.502 11.328 1.388 1.00 80.69 135 ILE A CA 1
ATOM 1067 C C . ILE A 1 135 ? -5.650 11.437 0.373 1.00 80.69 135 ILE A C 1
ATOM 1069 O O . ILE A 1 135 ? -6.793 11.730 0.730 1.00 80.69 135 ILE A O 1
ATOM 1073 N N . PHE A 1 136 ? -5.358 11.184 -0.900 1.00 77.62 136 PHE A N 1
ATOM 1074 C CA . PHE A 1 136 ? -6.259 11.357 -2.031 1.00 77.62 136 PHE A CA 1
ATOM 1075 C C . PHE A 1 136 ? -6.426 10.039 -2.785 1.00 77.62 136 PHE A C 1
ATOM 1077 O O . PHE A 1 136 ? -5.800 9.799 -3.818 1.00 77.62 136 PHE A O 1
ATOM 1084 N N . SER A 1 137 ? -7.353 9.199 -2.322 1.00 70.06 137 SER A N 1
ATOM 1085 C CA . SER A 1 137 ? -7.569 7.866 -2.905 1.00 70.06 137 SER A CA 1
ATOM 1086 C C . SER A 1 137 ? -7.957 7.874 -4.393 1.00 70.06 137 SER A C 1
ATOM 1088 O O . SER A 1 137 ? -7.850 6.842 -5.045 1.00 70.06 137 SER A O 1
ATOM 1090 N N . PHE A 1 138 ? -8.392 9.007 -4.962 1.00 71.06 138 PHE A N 1
ATOM 1091 C CA . PHE A 1 138 ? -8.647 9.121 -6.403 1.00 71.06 138 PHE A CA 1
ATOM 1092 C C . PHE A 1 138 ? -7.358 9.167 -7.243 1.00 71.06 138 PHE A C 1
ATOM 1094 O O . PHE A 1 138 ? -7.396 8.770 -8.402 1.00 71.06 138 PHE A O 1
ATOM 1101 N N . LEU A 1 139 ? -6.215 9.585 -6.677 1.00 76.69 139 LEU A N 1
ATOM 1102 C CA . LEU A 1 139 ? -4.911 9.572 -7.367 1.00 76.69 139 LEU A CA 1
ATOM 1103 C C . LEU A 1 139 ? -4.433 8.151 -7.676 1.00 76.69 139 LEU A C 1
ATOM 1105 O O . LEU A 1 139 ? -3.608 7.931 -8.562 1.00 76.69 139 LEU A O 1
ATOM 1109 N N . LEU A 1 140 ? -4.997 7.170 -6.976 1.00 70.06 140 LEU A N 1
ATOM 1110 C CA . LEU A 1 140 ? -4.826 5.751 -7.251 1.00 70.06 140 LEU A CA 1
ATOM 1111 C C . LEU A 1 140 ? -5.356 5.382 -8.658 1.00 70.06 140 LEU A C 1
ATOM 1113 O O . LEU A 1 140 ? -4.873 4.452 -9.286 1.00 70.06 140 LEU A O 1
ATOM 1117 N N . LEU A 1 141 ? -6.316 6.133 -9.206 1.00 70.88 141 LEU A N 1
ATOM 1118 C CA . LEU A 1 141 ? -6.874 5.873 -10.541 1.00 70.88 141 LEU A CA 1
ATOM 1119 C C . LEU A 1 141 ? -5.981 6.390 -11.679 1.00 70.88 141 LEU A C 1
ATOM 1121 O O . LEU A 1 141 ? -6.102 5.933 -12.810 1.00 70.88 141 LEU A O 1
ATOM 1125 N N . THR A 1 142 ? -5.094 7.346 -11.397 1.00 70.25 142 THR A N 1
ATOM 1126 C CA . THR A 1 142 ? -4.276 8.039 -12.407 1.00 70.25 142 THR A CA 1
ATOM 1127 C C . THR A 1 142 ? -2.802 7.640 -12.371 1.00 70.25 142 THR A C 1
ATOM 1129 O O . THR A 1 142 ? -1.993 8.226 -13.083 1.00 70.25 142 THR A O 1
ATOM 1132 N N . SER A 1 143 ? -2.425 6.688 -11.519 1.00 69.75 143 SER A N 1
ATOM 1133 C CA . SER A 1 143 ? -1.026 6.367 -11.228 1.00 69.75 143 SER A CA 1
ATOM 1134 C C . SER A 1 143 ? -0.497 5.206 -12.080 1.00 69.75 143 SER A C 1
ATOM 1136 O O . SER A 1 143 ? -1.143 4.170 -12.227 1.00 69.75 143 SER A O 1
ATOM 1138 N N . GLY A 1 144 ? 0.715 5.372 -12.620 1.00 74.81 144 GLY A N 1
ATOM 1139 C CA . GLY A 1 144 ? 1.442 4.362 -13.398 1.00 74.81 144 GLY A CA 1
ATOM 1140 C C . GLY A 1 144 ? 2.343 3.470 -12.542 1.00 74.81 144 GLY A C 1
ATOM 1141 O O . GLY A 1 144 ? 3.520 3.346 -12.847 1.00 74.81 144 GLY A O 1
ATOM 1142 N N . LEU A 1 145 ? 1.822 2.900 -11.451 1.00 79.31 145 LEU A N 1
ATOM 1143 C CA . LEU A 1 145 ? 2.629 2.084 -10.532 1.00 79.31 145 LEU A CA 1
ATOM 1144 C C . LEU A 1 145 ? 2.987 0.724 -11.125 1.00 79.31 145 LEU A C 1
ATOM 1146 O O . LEU A 1 145 ? 2.224 0.143 -11.905 1.00 79.31 145 LEU A O 1
ATOM 1150 N N . SER A 1 146 ? 4.102 0.182 -10.646 1.00 88.00 146 SER A N 1
ATOM 1151 C CA . SER A 1 146 ? 4.532 -1.180 -10.930 1.00 88.00 146 SER A CA 1
ATOM 1152 C C . SER A 1 146 ? 3.591 -2.224 -10.323 1.00 88.00 146 SER A C 1
ATOM 1154 O O . SER A 1 146 ? 2.963 -2.013 -9.278 1.00 88.00 146 SER A O 1
ATOM 1156 N N . TRP A 1 147 ? 3.520 -3.396 -10.956 1.00 91.44 147 TRP A N 1
ATOM 1157 C CA . TRP A 1 147 ? 2.599 -4.470 -10.565 1.00 91.44 147 TRP A CA 1
ATOM 1158 C C . TRP A 1 147 ? 2.807 -4.954 -9.122 1.00 91.44 147 TRP A C 1
ATOM 1160 O O . TRP A 1 147 ? 1.838 -5.324 -8.461 1.00 91.44 147 TRP A O 1
ATOM 1170 N N . TYR A 1 148 ? 4.045 -4.940 -8.612 1.00 89.94 148 TYR A N 1
ATOM 1171 C CA . TYR A 1 148 ? 4.362 -5.405 -7.260 1.00 89.94 148 TYR A CA 1
ATOM 1172 C C . TYR A 1 148 ? 3.834 -4.446 -6.190 1.00 89.94 148 TYR A C 1
ATOM 1174 O O . TYR A 1 148 ? 3.349 -4.907 -5.160 1.00 89.94 148 TYR A O 1
ATOM 1182 N N . VAL A 1 149 ? 3.830 -3.131 -6.446 1.00 89.00 149 VAL A N 1
ATOM 1183 C CA . VAL A 1 149 ? 3.212 -2.144 -5.543 1.00 89.00 149 VAL A CA 1
ATOM 1184 C C . VAL A 1 149 ? 1.704 -2.377 -5.496 1.00 89.00 149 VAL A C 1
ATOM 1186 O O . VAL A 1 149 ? 1.122 -2.507 -4.419 1.00 89.00 149 VAL A O 1
ATOM 1189 N N . TRP A 1 150 ? 1.079 -2.548 -6.665 1.00 91.31 150 TRP A N 1
ATOM 1190 C CA . TRP A 1 150 ? -0.338 -2.890 -6.771 1.00 91.31 150 TRP A CA 1
ATOM 1191 C C . TRP A 1 150 ? -0.697 -4.187 -6.032 1.00 91.31 150 TRP A C 1
ATOM 1193 O O . TRP A 1 150 ? -1.689 -4.234 -5.296 1.00 91.31 150 TRP A O 1
ATOM 1203 N N . ALA A 1 151 ? 0.122 -5.229 -6.191 1.00 91.94 151 ALA A N 1
ATOM 1204 C CA . ALA A 1 151 ? -0.073 -6.522 -5.549 1.00 91.94 151 ALA A CA 1
ATOM 1205 C C . ALA A 1 151 ? 0.082 -6.433 -4.024 1.00 91.94 151 ALA A C 1
ATOM 1207 O O . ALA A 1 151 ? -0.766 -6.962 -3.300 1.00 91.94 151 ALA A O 1
ATOM 1208 N N . LEU A 1 152 ? 1.113 -5.737 -3.529 1.00 90.75 152 LEU A N 1
ATOM 1209 C CA . LEU A 1 152 ? 1.354 -5.533 -2.098 1.00 90.75 152 LEU A CA 1
ATOM 1210 C C . LEU A 1 152 ? 0.201 -4.761 -1.452 1.00 90.75 152 LEU A C 1
ATOM 1212 O O . LEU A 1 152 ? -0.379 -5.239 -0.478 1.00 90.75 152 LEU A O 1
ATOM 1216 N N . SER A 1 153 ? -0.196 -3.617 -2.019 1.00 88.88 153 SER A N 1
ATOM 1217 C CA . SER A 1 153 ? -1.296 -2.807 -1.483 1.00 88.88 153 SER A CA 1
ATOM 1218 C C . SER A 1 153 ? -2.639 -3.542 -1.540 1.00 88.88 153 SER A C 1
ATOM 1220 O O . SER A 1 153 ? -3.410 -3.503 -0.579 1.00 88.88 153 SER A O 1
ATOM 1222 N N . GLY A 1 154 ? -2.927 -4.234 -2.648 1.00 88.94 154 GLY A N 1
ATOM 1223 C CA . GLY A 1 154 ? -4.168 -4.987 -2.822 1.00 88.94 154 GLY A CA 1
ATOM 1224 C C . GLY A 1 154 ? -4.285 -6.160 -1.850 1.00 88.94 154 GLY A C 1
ATOM 1225 O O . GLY A 1 154 ? -5.290 -6.286 -1.149 1.00 88.94 154 GLY A O 1
ATOM 1226 N N . SER A 1 155 ? -3.247 -6.994 -1.756 1.00 91.06 155 SER A N 1
ATOM 1227 C CA . SER A 1 155 ? -3.235 -8.160 -0.862 1.00 91.06 155 SER A CA 1
ATOM 1228 C C . SER A 1 155 ? -3.186 -7.770 0.619 1.00 91.06 155 SER A C 1
ATOM 1230 O O . SER A 1 155 ? -3.924 -8.359 1.416 1.00 91.06 155 SER A O 1
ATOM 1232 N N . ALA A 1 156 ? -2.419 -6.738 0.993 1.00 88.88 156 ALA A N 1
ATOM 1233 C CA . ALA A 1 156 ? -2.415 -6.201 2.353 1.00 88.88 156 ALA A CA 1
ATOM 1234 C C . ALA A 1 156 ? -3.785 -5.635 2.739 1.00 88.88 156 ALA A C 1
ATOM 1236 O O . ALA A 1 156 ? -4.320 -5.991 3.788 1.00 88.88 156 ALA A O 1
ATOM 1237 N N . GLY A 1 157 ? -4.403 -4.832 1.865 1.00 85.94 157 GLY A N 1
ATOM 1238 C CA . GLY A 1 157 ? -5.725 -4.255 2.105 1.00 85.94 157 GLY A CA 1
ATOM 1239 C C . GLY A 1 157 ? -6.823 -5.312 2.250 1.00 85.94 157 GLY A C 1
ATOM 1240 O O . GLY A 1 157 ? -7.641 -5.234 3.170 1.00 85.94 157 GLY A O 1
ATOM 1241 N N . TYR A 1 158 ? -6.815 -6.336 1.392 1.00 86.31 158 TYR A N 1
ATOM 1242 C CA . TYR A 1 158 ? -7.753 -7.457 1.488 1.00 86.31 158 TYR A CA 1
ATOM 1243 C C . TYR A 1 158 ? -7.565 -8.266 2.765 1.00 86.31 158 TYR A C 1
ATOM 1245 O O . TYR A 1 158 ? -8.544 -8.590 3.439 1.00 86.31 158 TYR A O 1
ATOM 1253 N N . THR A 1 159 ? -6.316 -8.566 3.114 1.00 87.69 159 THR A N 1
ATOM 1254 C CA . THR A 1 159 ? -6.009 -9.339 4.319 1.00 87.69 159 THR A CA 1
ATOM 1255 C C . THR A 1 159 ? -6.393 -8.559 5.563 1.00 87.69 159 THR A C 1
ATOM 1257 O O . THR A 1 159 ? -7.075 -9.100 6.427 1.00 87.69 159 THR A O 1
ATOM 1260 N N . TYR A 1 160 ? -6.073 -7.266 5.616 1.00 83.62 160 TYR A N 1
ATOM 1261 C CA . TYR A 1 160 ? -6.519 -6.376 6.682 1.00 83.62 160 TYR A CA 1
ATOM 1262 C C . TYR A 1 160 ? -8.047 -6.394 6.825 1.00 83.62 160 TYR A C 1
ATOM 1264 O O . TYR A 1 160 ? -8.566 -6.595 7.922 1.00 83.62 160 TYR A O 1
ATOM 1272 N N . ALA A 1 161 ? -8.785 -6.235 5.721 1.00 81.38 161 ALA A N 1
ATOM 1273 C CA . ALA A 1 161 ? -10.244 -6.237 5.743 1.00 81.38 161 ALA A CA 1
ATOM 1274 C C . ALA A 1 161 ? -10.822 -7.587 6.199 1.00 81.38 161 ALA A C 1
ATOM 1276 O O . ALA A 1 161 ? -11.774 -7.611 6.980 1.00 81.38 161 ALA A O 1
ATOM 1277 N N . LEU A 1 162 ? -10.253 -8.702 5.736 1.00 81.62 162 LEU A N 1
ATOM 1278 C CA . LEU A 1 162 ? -10.685 -10.048 6.101 1.00 81.62 162 LEU A CA 1
ATOM 1279 C C . LEU A 1 162 ? -10.411 -10.339 7.580 1.00 81.62 162 LEU A C 1
ATOM 1281 O O . LEU A 1 162 ? -11.324 -10.707 8.314 1.00 81.62 162 LEU A O 1
ATOM 1285 N N . VAL A 1 163 ? -9.178 -10.126 8.034 1.00 81.62 163 VAL A N 1
ATOM 1286 C CA . VAL A 1 163 ? -8.759 -10.401 9.414 1.00 81.62 163 VAL A CA 1
ATOM 1287 C C . VAL A 1 163 ? -9.507 -9.511 10.399 1.00 81.62 163 VAL A C 1
ATOM 1289 O O . VAL A 1 163 ? -9.921 -9.988 11.455 1.00 81.62 163 VAL A O 1
ATOM 1292 N N . LEU A 1 164 ? -9.776 -8.252 10.041 1.00 77.50 164 LEU A N 1
ATOM 1293 C CA . LEU A 1 164 ? -10.584 -7.359 10.868 1.00 77.50 164 LEU A CA 1
ATOM 1294 C C . LEU A 1 164 ? -12.030 -7.861 11.015 1.00 77.50 164 LEU A C 1
ATOM 1296 O O . LEU A 1 164 ? -12.592 -7.789 12.105 1.00 77.50 164 LEU A O 1
ATOM 1300 N N . ARG A 1 165 ? -12.625 -8.403 9.944 1.00 73.75 165 ARG A N 1
ATOM 1301 C CA . ARG A 1 165 ? -13.979 -8.988 9.982 1.00 73.75 165 ARG A CA 1
ATOM 1302 C C . ARG A 1 165 ? -14.042 -10.284 10.781 1.00 73.75 165 ARG A C 1
ATOM 1304 O O . ARG A 1 165 ? -15.059 -10.545 11.412 1.00 73.75 165 ARG A O 1
ATOM 1311 N N . LEU A 1 166 ? -12.984 -11.093 10.728 1.00 72.88 166 LEU A N 1
ATOM 1312 C CA . LEU A 1 166 ? -12.901 -12.356 11.461 1.00 72.88 166 LEU A CA 1
ATOM 1313 C C . LEU A 1 166 ? -12.621 -12.138 12.952 1.00 72.88 166 LEU A C 1
ATOM 1315 O O . LEU A 1 166 ? -13.156 -12.863 13.784 1.00 72.88 166 LEU A O 1
ATOM 1319 N N . THR A 1 167 ? -11.803 -11.139 13.287 1.00 72.38 167 THR A N 1
ATOM 1320 C CA . THR A 1 167 ? -11.404 -10.855 14.673 1.00 72.38 167 THR A CA 1
ATOM 1321 C C . THR A 1 167 ? -12.496 -10.124 15.455 1.00 72.38 167 THR A C 1
ATOM 1323 O O . THR A 1 167 ? -12.647 -10.381 16.648 1.00 72.38 167 THR A O 1
ATOM 1326 N N . ASP A 1 168 ? -13.280 -9.241 14.818 1.00 64.88 168 ASP A N 1
ATOM 1327 C CA . ASP A 1 168 ? -14.370 -8.527 15.496 1.00 64.88 168 ASP A CA 1
ATOM 1328 C C . ASP A 1 168 ? -15.729 -8.695 14.782 1.00 64.88 168 ASP A C 1
ATOM 1330 O O . ASP A 1 168 ? -15.982 -8.057 13.749 1.00 64.88 168 ASP A O 1
ATOM 1334 N N . PRO A 1 169 ? -16.662 -9.492 15.347 1.00 60.59 169 PRO A N 1
ATOM 1335 C CA . PRO A 1 169 ? -17.988 -9.686 14.766 1.00 60.59 169 PRO A CA 1
ATOM 1336 C C . PRO A 1 169 ? -18.810 -8.389 14.700 1.00 60.59 169 PRO A C 1
ATOM 1338 O O . PRO A 1 169 ? -19.678 -8.273 13.836 1.00 60.59 169 PRO A O 1
ATOM 1341 N N . ALA A 1 170 ? -18.512 -7.372 15.523 1.00 58.88 170 ALA A N 1
ATOM 1342 C CA . ALA A 1 170 ? -19.193 -6.078 15.449 1.00 58.88 170 ALA A CA 1
ATOM 1343 C C . ALA A 1 170 ? -18.848 -5.306 14.164 1.00 58.88 170 ALA A C 1
ATOM 1345 O O . ALA A 1 170 ? -19.687 -4.568 13.646 1.00 58.88 170 ALA A O 1
ATOM 1346 N N . VAL A 1 171 ? -17.640 -5.490 13.615 1.00 60.00 171 VAL A N 1
ATOM 1347 C CA . VAL A 1 171 ? -17.255 -4.907 12.319 1.00 60.00 171 VAL A CA 1
ATOM 1348 C C . VAL A 1 171 ? -18.002 -5.606 11.182 1.00 60.00 171 VAL A C 1
ATOM 1350 O O . VAL A 1 171 ? -18.457 -4.941 10.252 1.00 60.00 171 VAL A O 1
ATOM 1353 N N . SER A 1 172 ? -18.181 -6.927 11.276 1.00 55.62 172 SER A N 1
ATOM 1354 C CA . SER A 1 172 ? -18.990 -7.700 10.326 1.00 55.62 172 SER A CA 1
ATOM 1355 C C . SER A 1 172 ? -20.463 -7.263 10.344 1.00 55.62 172 SER A C 1
ATOM 1357 O O . SER A 1 172 ? -21.034 -6.986 9.289 1.00 55.62 172 SER A O 1
ATOM 1359 N N . GLU A 1 173 ? -21.056 -7.084 11.531 1.00 58.38 173 GLU A N 1
ATOM 1360 C CA . GLU A 1 173 ? -22.430 -6.579 11.697 1.00 58.38 173 GLU A CA 1
ATOM 1361 C C . GLU A 1 173 ? -22.607 -5.160 11.135 1.00 58.38 173 GLU A C 1
ATOM 1363 O O . GLU A 1 173 ? -23.538 -4.919 10.368 1.00 58.38 173 GLU A O 1
ATOM 1368 N N . ALA A 1 174 ? -21.689 -4.235 11.437 1.00 56.50 174 ALA A N 1
ATOM 1369 C CA . ALA A 1 174 ? -21.747 -2.858 10.936 1.00 56.50 174 ALA A CA 1
ATOM 1370 C C . ALA A 1 174 ? -21.600 -2.770 9.406 1.00 56.50 174 ALA A C 1
ATOM 1372 O O . ALA A 1 174 ? -22.138 -1.861 8.770 1.00 56.50 174 ALA A O 1
ATOM 1373 N N . LEU A 1 175 ? -20.884 -3.719 8.796 1.00 54.81 175 LEU A N 1
ATOM 1374 C CA . LEU A 1 175 ? -20.769 -3.824 7.345 1.00 54.81 175 LEU A CA 1
ATOM 1375 C C . LEU A 1 175 ? -21.975 -4.519 6.714 1.00 54.81 175 LEU A C 1
ATOM 1377 O O . LEU A 1 175 ? -22.305 -4.169 5.582 1.00 54.81 175 LEU A O 1
ATOM 1381 N N . HIS A 1 176 ? -22.628 -5.464 7.398 1.00 53.09 176 HIS A N 1
ATOM 1382 C CA . HIS A 1 176 ? -23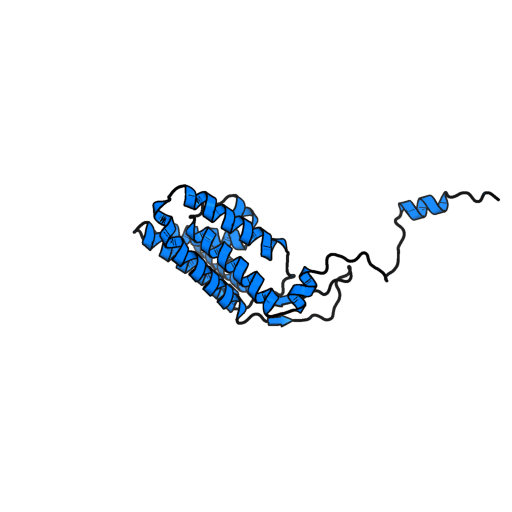.805 -6.187 6.903 1.00 53.09 176 HIS A CA 1
ATOM 1383 C C . HIS A 1 176 ? -25.129 -5.446 7.104 1.00 53.09 176 HIS A C 1
ATOM 1385 O O . HIS A 1 176 ? -26.034 -5.633 6.288 1.00 53.09 176 HIS A O 1
ATOM 1391 N N . GLU A 1 177 ? -25.2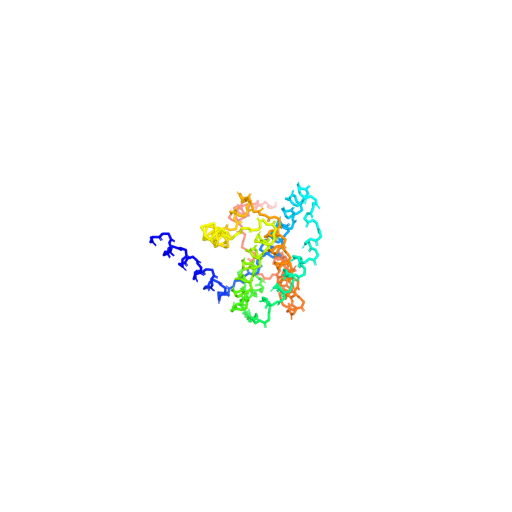42 -4.553 8.090 1.00 48.59 177 GLU A N 1
ATOM 1392 C CA . GLU A 1 177 ? -26.380 -3.640 8.216 1.00 48.59 177 GLU A CA 1
ATOM 1393 C C . GLU A 1 177 ? -26.336 -2.581 7.100 1.00 48.59 177 GLU A C 1
ATOM 1395 O O . GLU A 1 177 ? -25.946 -1.424 7.266 1.00 48.59 177 GLU A O 1
ATOM 1400 N N . ALA A 1 178 ? -26.786 -2.990 5.909 1.00 42.81 178 ALA A N 1
ATOM 1401 C CA . ALA A 1 178 ? -27.445 -2.079 4.985 1.00 42.81 178 ALA A CA 1
ATOM 1402 C C . ALA A 1 178 ? -28.524 -1.297 5.763 1.00 42.81 178 ALA A C 1
ATOM 1404 O O . ALA A 1 178 ? -29.097 -1.862 6.699 1.00 42.81 178 ALA A O 1
ATOM 1405 N N . PRO A 1 179 ? -28.812 -0.027 5.415 1.00 39.84 179 PRO A N 1
ATOM 1406 C CA . PRO A 1 179 ? -29.837 0.742 6.106 1.00 39.84 179 PRO A CA 1
ATOM 1407 C C . PRO A 1 179 ? -31.139 -0.063 6.096 1.00 39.84 179 PRO A C 1
ATOM 1409 O O . PRO A 1 179 ? -31.772 -0.201 5.050 1.00 39.84 179 PRO A O 1
ATOM 1412 N N . ARG A 1 180 ? -31.523 -0.642 7.238 1.00 40.22 180 ARG A N 1
ATOM 1413 C CA . ARG A 1 180 ? -32.876 -1.162 7.393 1.00 40.22 180 ARG A CA 1
ATOM 1414 C C . ARG A 1 180 ? -33.782 0.067 7.308 1.00 40.22 180 ARG A C 1
ATOM 1416 O O . ARG A 1 180 ? -33.519 1.026 8.039 1.00 40.22 180 ARG A O 1
ATOM 1423 N N . PRO A 1 181 ? -34.792 0.100 6.420 1.00 36.22 181 PRO A N 1
ATOM 1424 C CA . PRO A 1 181 ? -35.795 1.153 6.455 1.00 36.22 181 PRO A CA 1
ATOM 1425 C C . PRO A 1 181 ? -36.348 1.188 7.878 1.00 36.22 181 PRO A C 1
ATOM 1427 O O . PRO A 1 181 ? -36.816 0.165 8.380 1.00 36.22 181 PRO A O 1
ATOM 1430 N N . GLY A 1 182 ? -36.179 2.324 8.556 1.00 39.38 182 GLY A N 1
ATOM 1431 C CA . GLY A 1 182 ? -36.473 2.458 9.974 1.00 39.38 182 GLY A CA 1
ATOM 1432 C C . GLY A 1 182 ? -37.886 1.981 10.293 1.00 39.38 182 GLY A C 1
ATOM 1433 O O . GLY A 1 182 ? -38.864 2.535 9.803 1.00 39.38 182 GLY A O 1
ATOM 1434 N N . HIS A 1 183 ? -37.993 0.949 11.121 1.00 44.50 183 HIS A N 1
ATOM 1435 C CA . HIS A 1 183 ? -39.182 0.720 11.925 1.00 44.50 183 HIS A CA 1
ATOM 1436 C C . HIS A 1 183 ? -38.870 1.294 13.300 1.00 44.50 183 HIS A C 1
ATOM 1438 O O . HIS A 1 183 ? -38.187 0.646 14.089 1.00 44.50 183 HIS A O 1
ATOM 1444 N N . GLY A 1 184 ? -39.315 2.526 13.561 1.00 49.09 184 GLY A N 1
ATOM 1445 C CA . GLY A 1 184 ? -39.395 2.989 14.945 1.00 49.09 184 GLY A CA 1
ATOM 1446 C C . GLY A 1 184 ? -39.235 4.471 15.251 1.00 49.09 184 GLY A C 1
ATOM 1447 O O . GLY A 1 184 ? -39.405 4.802 16.415 1.00 49.09 184 GLY A O 1
ATOM 1448 N N . GLU A 1 185 ? -38.953 5.374 14.305 1.00 44.69 185 GLU A N 1
ATOM 1449 C CA . GLU A 1 185 ? -38.811 6.798 14.657 1.00 44.69 185 GLU A CA 1
ATOM 1450 C C . GLU A 1 185 ? -39.516 7.716 13.652 1.00 44.69 185 GLU A C 1
ATOM 1452 O O . GLU A 1 185 ? -39.115 7.831 12.497 1.00 44.69 185 GLU A O 1
ATOM 1457 N N . GLY A 1 186 ? -40.604 8.330 14.134 1.00 49.50 186 GLY A N 1
ATOM 1458 C CA . GLY A 1 186 ? -41.254 9.541 13.626 1.00 49.50 186 GLY A CA 1
ATOM 1459 C C . GLY A 1 186 ? -41.259 9.735 12.114 1.00 49.50 186 GLY A C 1
ATOM 1460 O O . GLY A 1 186 ? -40.450 10.499 11.587 1.00 49.50 186 GLY A O 1
ATOM 1461 N N . TRP A 1 187 ? -42.231 9.130 11.426 1.00 44.44 187 TRP A N 1
ATOM 1462 C CA . TRP A 1 187 ? -42.582 9.540 10.068 1.00 44.44 187 TRP A CA 1
ATOM 1463 C C . TRP A 1 187 ? -42.975 11.022 10.087 1.00 44.44 187 TRP A C 1
ATOM 1465 O O . TRP A 1 187 ? -44.053 11.392 10.544 1.00 44.44 187 TRP A O 1
ATOM 1475 N N . CYS A 1 188 ? -42.061 11.879 9.640 1.00 52.28 188 CYS A N 1
ATOM 1476 C CA . CYS A 1 188 ? -42.322 13.293 9.447 1.00 52.28 188 CYS A CA 1
ATOM 1477 C C . CYS A 1 188 ? -42.677 13.464 7.964 1.00 52.28 188 CYS A C 1
ATOM 1479 O O . CYS A 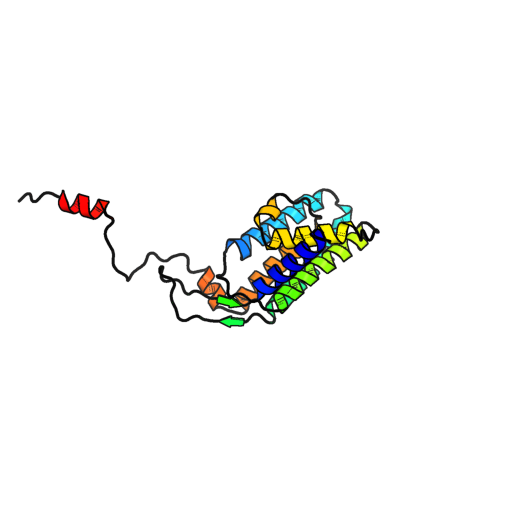1 188 ? -41.779 13.348 7.121 1.00 52.28 188 CYS A O 1
ATOM 1481 N N . PRO A 1 189 ? -43.962 13.659 7.612 1.00 54.44 189 PRO A N 1
ATOM 1482 C CA . PRO A 1 189 ? -44.372 13.723 6.220 1.00 54.44 189 PRO A CA 1
ATOM 1483 C C . PRO A 1 189 ? -43.622 14.843 5.503 1.00 54.44 189 PRO A C 1
ATOM 1485 O O . PRO A 1 189 ? -43.465 15.969 6.009 1.00 54.44 189 PRO A O 1
ATOM 1488 N N . SER A 1 190 ? -43.148 14.514 4.302 1.00 61.66 190 SER A N 1
ATOM 1489 C CA . SER A 1 190 ? -42.488 15.475 3.427 1.00 61.66 190 SER A CA 1
ATOM 1490 C C . SER A 1 190 ? -43.388 16.707 3.221 1.00 61.66 190 SER A C 1
ATOM 1492 O O . SER A 1 190 ? -44.616 16.600 3.305 1.00 61.66 190 SER A O 1
ATOM 1494 N N . PRO A 1 191 ? -42.824 17.900 2.961 1.00 63.66 191 PRO A N 1
ATOM 1495 C CA . PRO A 1 191 ? -43.620 19.107 2.726 1.00 63.66 191 PRO A CA 1
ATOM 1496 C C . PRO A 1 191 ? -44.686 18.915 1.636 1.00 63.66 191 PRO A C 1
ATOM 1498 O O . PRO A 1 191 ? -45.783 19.451 1.753 1.00 63.66 191 PRO A O 1
ATOM 1501 N N . LEU A 1 192 ? -44.387 18.087 0.628 1.00 59.25 192 LEU A N 1
ATOM 1502 C CA . LEU A 1 192 ? -45.313 17.705 -0.438 1.00 59.25 192 LEU A CA 1
ATOM 1503 C C . LEU A 1 192 ? -46.463 16.820 0.054 1.00 59.25 192 LEU A C 1
ATOM 1505 O O . LEU A 1 192 ? -47.602 17.080 -0.309 1.00 59.25 192 LEU A O 1
ATOM 1509 N N . GLN A 1 193 ? -46.210 15.833 0.918 1.00 65.12 193 GLN A N 1
ATOM 1510 C CA . GLN A 1 193 ? -47.282 15.023 1.517 1.00 65.12 193 GLN A CA 1
ATOM 1511 C C . GLN A 1 193 ? -48.204 15.863 2.404 1.00 65.12 193 GLN A C 1
ATOM 1513 O O . GLN A 1 193 ? -49.416 15.758 2.285 1.00 65.12 193 GLN A O 1
ATOM 1518 N N . ARG A 1 194 ? -47.651 16.789 3.200 1.00 69.88 194 ARG A N 1
ATOM 1519 C CA . ARG A 1 194 ? -48.464 17.737 3.985 1.00 69.88 194 ARG A CA 1
ATOM 1520 C C . ARG A 1 194 ? -49.308 18.671 3.120 1.00 69.88 194 ARG A C 1
ATOM 1522 O O . ARG A 1 194 ? -50.364 19.115 3.562 1.00 69.88 194 ARG A O 1
ATOM 1529 N N . LEU A 1 195 ? -48.834 19.004 1.921 1.00 64.88 195 LEU A N 1
ATOM 1530 C CA . LEU A 1 195 ? -49.586 19.808 0.963 1.00 64.88 195 LEU A CA 1
ATOM 1531 C C . LEU A 1 195 ? -50.715 18.987 0.327 1.00 64.88 195 LEU A C 1
ATOM 1533 O O . LEU A 1 195 ? -51.831 19.479 0.223 1.00 64.88 195 LEU A O 1
ATOM 1537 N N . LEU A 1 196 ? -50.439 17.736 -0.046 1.00 66.88 196 LEU A N 1
ATOM 1538 C CA . LEU A 1 196 ? -51.419 16.819 -0.633 1.00 66.88 196 LEU A CA 1
ATOM 1539 C C . LEU A 1 196 ? -52.524 16.441 0.361 1.00 66.88 196 LEU A C 1
ATOM 1541 O O . LEU A 1 196 ? -53.690 16.458 -0.013 1.00 66.88 196 LEU A O 1
ATOM 1545 N N . ASP A 1 197 ? -52.187 16.222 1.634 1.00 69.38 197 ASP A N 1
ATOM 1546 C CA . ASP A 1 197 ? -53.172 15.948 2.691 1.00 69.38 197 ASP A CA 1
ATOM 1547 C C . ASP A 1 197 ? -54.064 17.165 2.987 1.00 69.38 197 ASP A C 1
ATOM 1549 O O . ASP A 1 197 ? -55.231 17.015 3.334 1.00 69.38 197 ASP A O 1
ATOM 1553 N N . ARG A 1 198 ? -53.549 18.390 2.803 1.00 66.44 198 ARG A N 1
ATOM 1554 C CA . ARG A 1 198 ? -54.349 19.628 2.890 1.00 66.44 198 ARG A CA 1
ATOM 1555 C C . ARG A 1 198 ? -55.234 19.874 1.668 1.00 66.44 198 ARG A C 1
ATOM 1557 O O . ARG A 1 198 ? -56.132 20.707 1.743 1.00 66.44 198 ARG A O 1
ATOM 1564 N N . LEU A 1 199 ? -54.954 19.202 0.556 1.00 65.88 199 LEU A N 1
ATOM 1565 C CA . LEU A 1 199 ? -55.691 19.308 -0.705 1.00 65.88 199 LEU A CA 1
ATOM 1566 C C . LEU A 1 199 ? -56.605 18.091 -0.945 1.00 65.88 199 LEU A C 1
ATOM 1568 O O . LEU A 1 199 ? -57.327 18.060 -1.940 1.00 65.88 199 LEU A O 1
ATOM 1572 N N . GLY A 1 200 ? -56.587 17.102 -0.043 1.00 55.84 200 GLY A N 1
ATOM 1573 C CA . GLY A 1 200 ? -57.480 15.949 -0.062 1.00 55.84 200 GLY A CA 1
ATOM 1574 C C . GLY A 1 200 ? -58.924 16.362 0.255 1.00 55.84 200 GLY A C 1
ATOM 1575 O O . GLY A 1 200 ? -59.147 17.138 1.186 1.00 55.84 200 GLY A O 1
ATOM 1576 N N . PRO A 1 201 ? -59.922 15.888 -0.509 1.00 52.00 201 PRO A N 1
ATOM 1577 C CA . PRO A 1 201 ? -61.281 16.392 -0.412 1.00 52.00 201 PRO A CA 1
ATOM 1578 C C . PRO A 1 201 ? -61.948 15.950 0.894 1.00 52.00 201 PRO A C 1
ATOM 1580 O O . PRO A 1 201 ? -62.191 14.766 1.120 1.00 52.00 201 PRO A O 1
ATOM 1583 N N . HIS A 1 202 ? -62.363 16.929 1.701 1.00 53.44 202 HIS A N 1
ATOM 1584 C CA . HIS A 1 202 ? -63.620 16.812 2.431 1.00 53.44 202 HIS A CA 1
ATOM 1585 C C . HIS A 1 202 ? -64.750 16.760 1.396 1.00 53.44 202 HIS A C 1
ATOM 1587 O O . HIS A 1 202 ? -65.328 17.782 1.035 1.00 53.44 202 HIS A O 1
ATOM 1593 N N . ALA A 1 203 ? -65.025 15.566 0.885 1.00 45.28 203 ALA A N 1
ATOM 1594 C CA . ALA A 1 203 ? -66.287 15.248 0.246 1.00 45.28 203 ALA A CA 1
ATOM 1595 C C . ALA A 1 203 ? -66.925 14.133 1.074 1.00 45.28 203 ALA A C 1
ATOM 1597 O O . ALA A 1 203 ? -66.447 13.001 1.099 1.00 45.28 203 ALA A O 1
ATOM 1598 N N . SER A 1 204 ? -67.929 14.564 1.835 1.00 41.88 204 SER A N 1
ATOM 1599 C CA .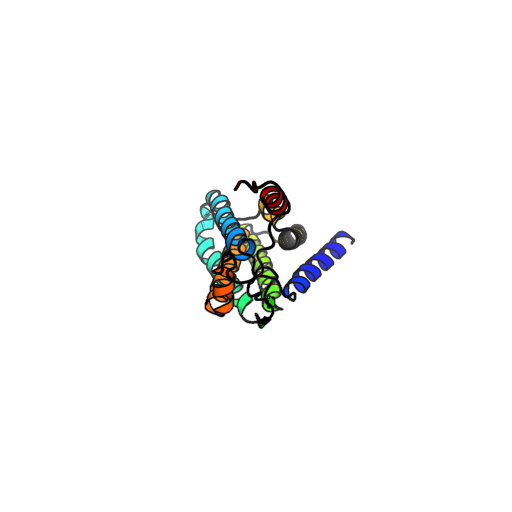 SER A 1 204 ? -69.094 13.795 2.278 1.00 41.88 204 SER A CA 1
ATOM 1600 C C . SER A 1 204 ? -69.490 12.661 1.341 1.00 41.88 204 SER A C 1
ATOM 1602 O O . SER A 1 204 ? -69.528 12.942 0.119 1.00 41.88 204 SER A O 1
#

Secondary structure (DSSP, 8-state):
-HHHHHHHHHHHHHHHHTTSEEE--HIIIIIHHHHHHHHHHHHHTT-GGGGGGHHHHHHHHHHHHHHHHTT-EEEEEEEEPTTS-EEEEEE-HHHHHHHHHHHHHHHHHHHHHHH----HHHHHHHHHHHHHHHH-GGGGGS----HHHHHHHHHHHHHHHHHHHHH-HHHHHHHH---PPPSSS-----HHHHHHHHHS----

Sequence (204 aa):
MLFLVVLVIGVLYVVSESFGYKPASRLAQVGIPTYSLVMAVVTLVRDPAQWPWVFLAVPVGMAIGWFQTTHVRVRRTGDRDRRGRRTVEVRRGWSYALGWLLVFVCGVAFHVALDGVLPWDEVLDDLASDVARDIFSFLLLTSGLSWYVWALSGSAGYTYALVLRLTDPAVSEALHEAPRPGHGEGWCPSPLQRLLDRLGPHAS

pLDDT: mean 73.77, std 16.32, range [36.22, 94.12]